Protein AF-0000000087153646 (afdb_homodimer)

InterPro domains:
  IPR024311 Lipocalin-like domain [PF13924] (37-153)

Nearest PDB structures (foldseek):
  5ixh-assembly1_A  TM=4.019E-01  e=6.200E-02  Burkholderia cenocepacia BC7
  8er1-assembly1_A  TM=6.811E-01  e=1.697E+00  Chryseobacterium oncorhynchi
  1w5r-assembly1_B  TM=3.947E-01  e=5.631E-01  Mycolicibacterium smegmatis
  3qra-assembly1_A  TM=2.476E-01  e=6.923E-02  Yersinia pestis
  3s6p-assembly1_C  TM=2.291E-01  e=7.021E-01  Helicoverpa armigera stunt virus

Organism: NCBI:txid2511166

Secondary structure (DSSP, 8-state):
-------------------------------HHHHH-EEEEEEEEEEE-TTS-EE-TT-SS-EEEEEE-TTSEEEEEEE-TTPPPPTT--TT---HHHHHHHHHHEEEEEEEEEEETTTTEEEEEEEEESSGGGTT-EEEEEEEEETTEEEEEE--TTS--EEEEEEE--/-------------------------------HHHHH-EEEEEEEEEEE-TTS-EE-TT-SS-EEEEEE-TTSEEEEEEE-TTPPPPTT--TT---HHHHHHHHHHEEEEEEEEEEETTTTEEEEEEEEESSGGGTT-EEEEEEEEETTEEEEEE--TTS--EEEEEEE--

Sequence (340 aa):
MRKHRRVLGTCMAAAFGLSLHANSAAGQEPSTKEGLVGTWIVASWEQKKNDGTTLRQFGENPAGMAIFDASGRYIITVMRPDRAKYKSNALWQGTPEENETTANGTQTYFGTYRVNEADRSIAIHVEGSSFPNWNGSDQKRFVTITRDQLTLTIRPPSGENVDVTWKRAKMRKHRRVLGTCMAAAFGLSLHANSAAGQEPSTKEGLVGTWIVASWEQKKNDGTTLRQFGENPAGMAIFDASGRYIITVMRPDRAKYKSNALWQGTPEENETTANGTQTYFGTYRVNEADRSIAIHVEGSSFPNWNGSDQKRFVTITRDQLTLTIRPPSGENVDVTWKRAK

Foldseek 3Di:
DPPPPPPPPPPPPPPPPPPPPPPPPVVPDDFLLVLQAAKWWWQFKWWQDPVGDIDGQQDRGWTWMKHAHSVFKIKIKIFNPPQDDAPVNDPPPHDPVSVVNGLSGMKMWIAGWDADRVQQKIWGATCDISPRVSHRHIAMWHWDDDPQKIWTWHQDPNRGIMIIMIGGDD/DPPPPPPPPPPPPPPPPPPPPPPPPVVPDDFLLVLQAAKWWWQFKWWQDPVGDIDGQQDRGWTWMKHAHSVFKIKIKIFNPPQDDAPVNDPPPHDPVSVVNVLSGMKMWIAGWDADRVQQKIWGATCDISPRVSHRHIAMWHWDDDPQKIWTWHQDPNRGIMIIMIGGDD

Radius of gyration: 32.57 Å; Cα contacts (8 Å, |Δi|>4): 698; chains: 2; bounding box: 102×123×84 Å

Solvent-accessible surface area (backbone atoms only — not comparable to full-atom values): 19096 Å² total; per-residue (Å²): 136,84,80,78,78,79,80,80,78,80,78,76,79,79,76,80,76,77,74,76,73,70,74,66,74,65,74,69,72,72,52,63,61,68,66,56,44,42,50,29,33,44,54,38,46,40,29,41,42,91,87,71,50,73,47,42,84,35,44,84,65,30,38,40,41,34,37,31,48,91,87,30,38,37,42,39,36,45,26,34,70,80,57,75,57,54,88,77,73,48,88,78,59,60,51,68,66,52,13,40,50,35,39,53,31,41,46,39,40,30,35,40,47,46,73,39,71,89,76,34,26,34,44,34,37,26,70,40,41,59,56,43,71,47,44,74,38,76,47,66,32,37,54,46,75,59,94,57,34,40,35,43,32,36,76,48,93,86,64,45,30,32,41,37,31,28,32,55,60,126,136,85,80,78,80,80,80,77,78,81,78,79,79,79,78,79,75,78,75,75,73,69,73,67,72,66,76,70,73,74,51,62,62,67,67,57,42,42,50,29,32,44,54,38,48,39,30,42,41,90,87,70,48,72,46,43,86,37,43,86,64,30,36,39,41,34,38,30,49,90,85,31,37,37,42,40,36,43,24,34,71,80,57,74,56,56,88,76,73,49,89,77,59,59,51,68,68,54,14,38,50,34,40,53,32,40,45,39,40,29,35,39,45,46,73,39,73,90,76,34,26,35,44,34,38,28,70,40,42,61,56,44,68,45,46,73,37,74,46,65,35,37,55,45,75,59,94,58,33,38,35,43,33,37,76,49,92,86,63,44,31,32,42,37,32,27,33,54,59,126

pLDDT: mean 88.9, std 20.37, range [30.08, 99.0]

Structure (mmCIF, N/CA/C/O backbone):
data_AF-0000000087153646-model_v1
#
loop_
_entity.id
_entity.type
_entity.pdbx_description
1 polymer 'Lipocalin-like domain-containing protein'
#
loop_
_atom_site.group_PDB
_atom_site.id
_atom_site.type_symbol
_atom_site.label_atom_id
_atom_site.label_alt_id
_atom_site.label_comp_id
_atom_site.label_asym_id
_atom_site.label_entity_id
_atom_site.label_seq_id
_atom_site.pdbx_PDB_ins_code
_atom_site.Cartn_x
_atom_site.Cartn_y
_atom_site.Cartn_z
_atom_site.occupancy
_atom_site.B_iso_or_equiv
_atom_site.auth_seq_id
_atom_site.auth_comp_id
_atom_site.auth_asym_id
_atom_site.auth_atom_id
_atom_site.pdbx_PDB_model_num
ATOM 1 N N . MET A 1 1 ? 34.062 98.438 26.875 1 32.47 1 MET A N 1
ATOM 2 C CA . MET A 1 1 ? 32.938 97.875 26.094 1 32.47 1 MET A CA 1
ATOM 3 C C . MET A 1 1 ? 33.219 96.438 25.734 1 32.47 1 MET A C 1
ATOM 5 O O . MET A 1 1 ? 34.031 96.125 24.859 1 32.47 1 MET A O 1
ATOM 9 N N . ARG A 1 2 ? 33.219 95.562 26.828 1 38.38 2 ARG A N 1
ATOM 10 C CA . ARG A 1 2 ? 33.562 94.125 26.875 1 38.38 2 ARG A CA 1
ATOM 11 C C . ARG A 1 2 ? 32.594 93.312 26.016 1 38.38 2 ARG A C 1
ATOM 13 O O . ARG A 1 2 ? 31.375 93.438 26.172 1 38.38 2 ARG A O 1
ATOM 20 N N . LYS A 1 3 ? 32.938 93.062 24.75 1 42.03 3 LYS A N 1
ATOM 21 C CA . LYS A 1 3 ? 32.312 92.25 23.703 1 42.03 3 LYS A CA 1
ATOM 22 C C . LYS A 1 3 ? 32 90.812 24.188 1 42.03 3 LYS A C 1
ATOM 24 O O . LYS A 1 3 ? 32.938 90.125 24.547 1 42.03 3 LYS A O 1
ATOM 29 N N . HIS A 1 4 ? 30.891 90.625 24.922 1 40.34 4 HIS A N 1
ATOM 30 C CA . HIS A 1 4 ? 30.344 89.375 25.375 1 40.34 4 HIS A CA 1
ATOM 31 C C . HIS A 1 4 ? 30.047 88.438 24.188 1 40.34 4 HIS A C 1
ATOM 33 O O . HIS A 1 4 ? 29.297 8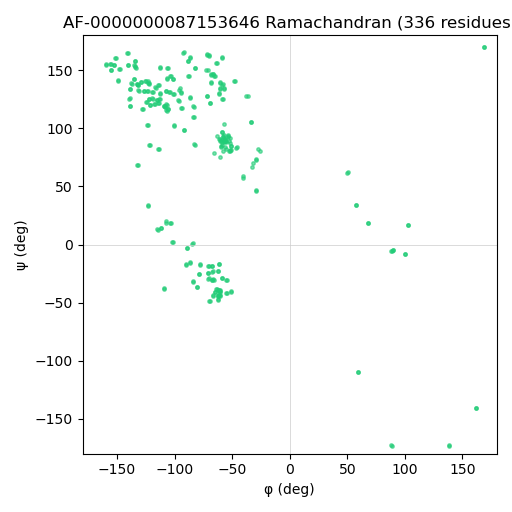8.812 23.281 1 40.34 4 HIS A O 1
ATOM 39 N N . ARG A 1 5 ? 31.047 87.75 23.656 1 40.31 5 ARG A N 1
ATOM 40 C CA . ARG A 1 5 ? 30.906 86.75 22.594 1 40.31 5 ARG A CA 1
ATOM 41 C C . ARG A 1 5 ? 29.875 85.688 22.953 1 40.31 5 ARG A C 1
ATOM 43 O O . ARG A 1 5 ? 30 85 23.984 1 40.31 5 ARG A O 1
ATOM 50 N N . ARG A 1 6 ? 28.594 85.875 22.547 1 39.75 6 ARG A N 1
ATOM 51 C CA . ARG A 1 6 ? 27.484 84.938 22.672 1 39.75 6 ARG A CA 1
ATOM 52 C C . ARG A 1 6 ? 27.812 83.562 22.031 1 39.75 6 ARG A C 1
ATOM 54 O O . ARG A 1 6 ? 28.188 83.5 20.859 1 39.75 6 ARG A O 1
ATOM 61 N N . VAL A 1 7 ? 28.406 82.562 22.75 1 40.59 7 VAL A N 1
ATOM 62 C CA . VAL A 1 7 ? 28.672 81.188 22.375 1 40.59 7 VAL A CA 1
ATOM 63 C C . VAL A 1 7 ? 27.375 80.5 21.953 1 40.59 7 VAL A C 1
ATOM 65 O O . VAL A 1 7 ? 26.438 80.438 22.75 1 40.59 7 VAL A O 1
ATOM 68 N N . LEU A 1 8 ? 26.906 80.625 20.688 1 39.47 8 LEU A N 1
ATOM 69 C CA . LEU A 1 8 ? 25.75 79.938 20.125 1 39.47 8 LEU A CA 1
ATOM 70 C C . LEU A 1 8 ? 25.922 78.438 20.25 1 39.47 8 LEU A C 1
ATOM 72 O O . LEU A 1 8 ? 26.906 77.875 19.766 1 39.47 8 LEU A O 1
ATOM 76 N N . GLY A 1 9 ? 25.516 77.812 21.344 1 37.19 9 GLY A N 1
ATOM 77 C CA . GLY A 1 9 ? 25.453 76.375 21.562 1 37.19 9 GLY A CA 1
ATO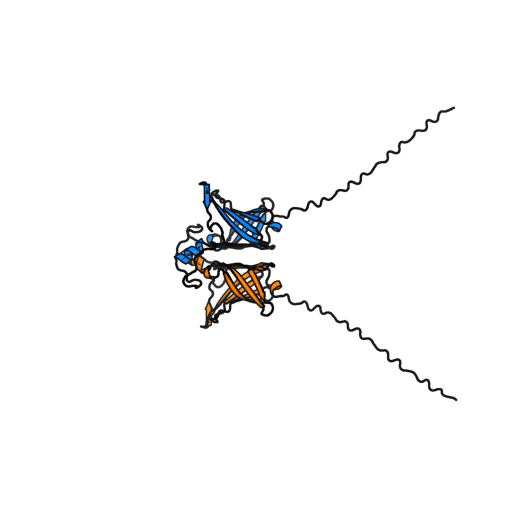M 78 C C . GLY A 1 9 ? 24.609 75.625 20.531 1 37.19 9 GLY A C 1
ATOM 79 O O . GLY A 1 9 ? 23.453 76 20.312 1 37.19 9 GLY A O 1
ATOM 80 N N . THR A 1 10 ? 25.188 75.125 19.406 1 40.53 10 THR A N 1
ATOM 81 C CA . THR A 1 10 ? 24.547 74.312 18.359 1 40.53 10 THR A CA 1
ATOM 82 C C . THR A 1 10 ? 23.891 73.062 18.953 1 40.53 10 THR A C 1
ATOM 84 O O . THR A 1 10 ? 24.562 72.25 19.625 1 40.53 10 THR A O 1
ATOM 87 N N . CYS A 1 11 ? 22.609 73.062 19.406 1 37.28 11 CYS A N 1
ATOM 88 C CA . CYS A 1 11 ? 21.812 71.938 19.844 1 37.28 11 CYS A CA 1
ATOM 89 C C . CYS A 1 11 ? 21.75 70.875 18.75 1 37.28 11 CYS A C 1
ATOM 91 O O . CYS A 1 11 ? 21.25 71.125 17.656 1 37.28 11 CYS A O 1
ATOM 93 N N . MET A 1 12 ? 22.766 70 18.625 1 36.38 12 MET A N 1
ATOM 94 C CA . MET A 1 12 ? 22.734 68.875 17.688 1 36.38 12 MET A CA 1
ATOM 95 C C . MET A 1 12 ? 21.531 67.938 17.938 1 36.38 12 MET A C 1
ATOM 97 O O . MET A 1 12 ? 21.344 67.5 19.062 1 36.38 12 MET A O 1
ATOM 101 N N . ALA A 1 13 ? 20.344 68.188 17.25 1 40.22 13 ALA A N 1
ATOM 102 C CA . ALA A 1 13 ? 19.188 67.25 17.25 1 40.22 13 ALA A CA 1
ATOM 103 C C . ALA A 1 13 ? 19.578 65.875 16.844 1 40.22 13 ALA A C 1
ATOM 105 O O . ALA A 1 13 ? 20.125 65.688 15.75 1 40.22 13 ALA A O 1
ATOM 106 N N . ALA A 1 14 ? 19.906 64.938 17.812 1 40.81 14 ALA A N 1
ATOM 107 C CA . ALA A 1 14 ? 20.094 63.531 17.531 1 40.81 14 ALA A CA 1
ATOM 108 C C . ALA A 1 14 ? 18.844 62.906 16.938 1 40.81 14 ALA A C 1
ATOM 110 O O . ALA A 1 14 ? 17.781 62.906 17.562 1 40.81 14 ALA A O 1
ATOM 111 N N . ALA A 1 15 ? 18.656 62.906 15.594 1 42.66 15 ALA A N 1
ATOM 112 C CA . ALA A 1 15 ? 17.594 62.156 14.938 1 42.66 15 ALA A CA 1
ATOM 113 C C . ALA A 1 15 ? 17.688 60.656 15.258 1 42.66 15 ALA A C 1
ATOM 115 O O . ALA A 1 15 ? 18.703 60.031 14.953 1 42.66 15 ALA A O 1
ATOM 116 N N . PHE A 1 16 ? 16.984 60.156 16.328 1 46.38 16 PHE A N 1
ATOM 117 C CA . PHE A 1 16 ? 16.812 58.719 16.547 1 46.38 16 PHE A CA 1
ATOM 118 C C . PHE A 1 16 ? 16.109 58.062 15.367 1 46.38 16 PHE A C 1
ATOM 120 O O . PHE A 1 16 ? 14.961 58.375 15.07 1 46.38 16 PHE A O 1
ATOM 127 N N . GLY A 1 17 ? 16.828 57.656 14.305 1 42.72 17 GLY A N 1
ATOM 128 C CA . GLY A 1 17 ? 16.25 56.844 13.234 1 42.72 17 GLY A CA 1
ATOM 129 C C . GLY A 1 17 ? 15.57 55.594 13.734 1 42.72 17 GLY A C 1
ATOM 130 O O . GLY A 1 17 ? 16.188 54.781 14.43 1 42.72 17 GLY A O 1
ATOM 131 N N . LEU A 1 18 ? 14.289 55.594 13.992 1 47.16 18 LEU A N 1
ATOM 132 C CA . LEU A 1 18 ? 13.516 54.375 14.188 1 47.16 18 LEU A CA 1
ATOM 133 C C . LEU A 1 18 ? 13.75 53.406 13.047 1 47.16 18 LEU A C 1
ATOM 135 O O . LEU A 1 18 ? 13.359 53.656 11.906 1 47.16 18 LEU A O 1
ATOM 139 N N . SER A 1 19 ? 14.797 52.594 13.094 1 51.53 19 SER A N 1
ATOM 140 C CA . SER A 1 19 ? 14.867 51.469 12.195 1 51.53 19 SER A CA 1
ATOM 141 C C . SER A 1 19 ? 13.641 50.562 12.344 1 51.53 19 SER A C 1
ATOM 143 O O . SER A 1 19 ? 13.438 49.969 13.406 1 51.53 19 SER A O 1
ATOM 145 N N . LEU A 1 20 ? 12.602 50.781 11.641 1 47.34 20 LEU A N 1
ATOM 146 C CA . LEU A 1 20 ? 11.617 49.719 11.438 1 47.34 20 LEU A CA 1
ATOM 147 C C . LEU A 1 20 ? 12.297 48.438 10.945 1 47.34 20 LEU A C 1
ATOM 149 O O . LEU A 1 20 ? 12.781 48.375 9.812 1 47.34 20 LEU A O 1
ATOM 153 N N . HIS A 1 21 ? 12.852 47.688 11.836 1 53.78 21 HIS A N 1
ATOM 154 C CA . HIS A 1 21 ? 13.078 46.312 11.438 1 53.78 21 HIS A CA 1
ATOM 155 C C . HIS A 1 21 ? 11.805 45.656 10.891 1 53.78 21 HIS A C 1
ATOM 157 O O . HIS A 1 21 ? 10.844 45.469 11.633 1 53.78 21 HIS A O 1
ATOM 163 N N . ALA A 1 22 ? 11.508 45.906 9.656 1 45.25 22 ALA A N 1
ATOM 164 C CA . ALA A 1 22 ? 10.594 44.938 9.039 1 45.25 22 ALA A CA 1
ATOM 165 C C . ALA A 1 22 ? 11.016 43.5 9.344 1 45.25 22 ALA A C 1
ATOM 167 O O . ALA A 1 22 ? 12.086 43.062 8.922 1 45.25 22 ALA A O 1
ATOM 168 N N . ASN A 1 23 ? 10.641 42.969 10.469 1 46.78 23 ASN A N 1
ATOM 169 C CA . ASN A 1 23 ? 10.633 41.531 10.508 1 46.78 23 ASN A CA 1
ATOM 170 C C . ASN A 1 23 ? 10.102 40.938 9.203 1 46.78 23 ASN A C 1
ATOM 172 O O . ASN A 1 23 ? 8.891 40.938 8.977 1 46.78 23 ASN A O 1
ATOM 176 N N . SER A 1 24 ? 10.703 41.25 8.102 1 46.75 24 SER A N 1
ATOM 177 C CA . SER A 1 24 ? 10.328 40.375 7.004 1 46.75 24 SER A CA 1
ATOM 178 C C . SER A 1 24 ? 10.008 38.969 7.508 1 46.75 24 SER A C 1
ATOM 180 O O . SER A 1 24 ? 10.891 38.25 8 1 46.75 24 SER A O 1
ATOM 182 N N . ALA A 1 25 ? 8.984 38.812 8.164 1 47.16 25 ALA A N 1
ATOM 183 C CA . ALA A 1 25 ? 8.539 37.438 8.195 1 47.16 25 ALA A CA 1
ATOM 184 C C . ALA A 1 25 ? 8.953 36.688 6.926 1 47.16 25 ALA A C 1
ATOM 186 O O . ALA A 1 25 ? 8.305 36.812 5.883 1 47.16 25 ALA A O 1
ATOM 187 N N . ALA A 1 26 ? 10.109 36.719 6.387 1 47.25 26 ALA A N 1
ATOM 188 C CA . ALA A 1 26 ? 10.594 35.781 5.379 1 47.25 26 ALA A CA 1
ATOM 189 C C . ALA A 1 26 ? 9.875 34.438 5.488 1 47.25 26 ALA A C 1
ATOM 191 O O . ALA A 1 26 ? 9.93 33.781 6.527 1 47.25 26 ALA A O 1
ATOM 192 N N . GLY A 1 27 ? 8.68 34.219 4.98 1 56.28 27 GLY A N 1
ATOM 193 C CA . GLY A 1 27 ? 7.875 33 4.941 1 56.28 27 GLY A CA 1
ATOM 194 C C . GLY A 1 27 ? 8.703 31.734 4.922 1 56.28 27 GLY A C 1
ATOM 195 O O . GLY A 1 27 ? 9.375 31.453 3.93 1 56.28 27 GLY A O 1
ATOM 196 N N . GLN A 1 28 ? 9.297 31.391 6.047 1 67.19 28 GLN A N 1
ATOM 197 C CA . GLN A 1 28 ? 10.164 30.219 6.168 1 67.19 28 GLN A CA 1
ATOM 198 C C . GLN A 1 28 ? 9.695 29.078 5.258 1 67.19 28 GLN A C 1
ATOM 200 O O . GLN A 1 28 ? 8.5 28.781 5.199 1 67.19 28 GLN A O 1
ATOM 205 N N . GLU A 1 29 ? 10.383 28.859 4.203 1 80.56 29 GLU A N 1
ATOM 206 C CA . GLU A 1 29 ? 10.109 27.703 3.359 1 80.56 29 GLU A CA 1
ATOM 207 C C . GLU A 1 29 ? 9.734 26.484 4.203 1 80.56 29 GLU A C 1
ATOM 209 O O . GLU A 1 29 ? 10.297 26.266 5.273 1 80.56 29 GLU A O 1
ATOM 214 N N . PRO A 1 30 ? 8.641 25.891 3.867 1 87.56 30 PRO A N 1
ATOM 215 C CA . PRO A 1 30 ? 8.258 24.703 4.637 1 87.56 30 PRO A CA 1
ATOM 216 C C . PRO A 1 30 ? 9.406 23.703 4.809 1 87.56 30 PRO A C 1
ATOM 218 O O . PRO A 1 30 ? 10.258 23.594 3.926 1 87.56 30 PRO A O 1
ATOM 221 N N . SER A 1 31 ? 9.461 23.156 5.984 1 93.56 31 SER A N 1
ATOM 222 C CA . SER A 1 31 ? 10.414 22.078 6.207 1 93.56 31 SER A CA 1
ATOM 223 C C . SER A 1 31 ? 10.172 20.906 5.254 1 93.56 31 SER A C 1
ATOM 225 O O . SER A 1 31 ? 9.117 20.828 4.621 1 93.56 31 SER A O 1
ATOM 227 N N . THR A 1 32 ? 11.188 20.062 5.082 1 96.19 32 THR A N 1
ATOM 228 C CA . THR A 1 32 ? 11.031 18.859 4.281 1 96.19 32 THR A CA 1
ATOM 229 C C . THR A 1 32 ? 9.859 18.016 4.785 1 96.19 32 THR A C 1
ATOM 231 O O . THR A 1 32 ? 9.055 17.531 3.994 1 96.19 32 THR A O 1
ATOM 234 N N . LYS A 1 33 ? 9.734 17.906 6.094 1 96.44 33 LYS A N 1
ATOM 235 C CA . LYS A 1 33 ? 8.656 17.125 6.68 1 96.44 33 LYS A CA 1
ATOM 236 C C . LYS A 1 33 ? 7.293 17.703 6.32 1 96.44 33 LYS A C 1
ATOM 238 O O . LYS A 1 33 ? 6.391 16.969 5.91 1 96.44 33 LYS A O 1
ATOM 243 N N . GLU A 1 34 ? 7.156 18.969 6.48 1 95.5 34 GLU A N 1
ATOM 244 C CA . GLU A 1 34 ? 5.891 19.625 6.184 1 95.5 34 GLU A CA 1
ATOM 245 C C . GLU A 1 34 ? 5.508 19.453 4.719 1 95.5 34 GLU A C 1
ATOM 247 O O . GLU A 1 34 ? 4.328 19.281 4.398 1 95.5 34 GLU A O 1
ATOM 252 N N . GLY A 1 35 ? 6.516 19.578 3.885 1 96.75 35 GLY A N 1
ATOM 253 C CA . GLY A 1 35 ? 6.254 19.406 2.465 1 96.75 35 GLY A CA 1
ATOM 254 C C . GLY A 1 35 ? 5.934 17.969 2.084 1 96.75 35 GLY A C 1
ATOM 255 O O . GLY A 1 35 ? 5.195 17.719 1.129 1 96.75 35 GLY A O 1
ATOM 256 N N . LEU A 1 36 ? 6.457 17 2.814 1 98.19 36 LEU A N 1
ATOM 257 C CA . LEU A 1 36 ? 6.398 15.578 2.484 1 98.19 36 LEU A CA 1
ATOM 258 C C . LEU A 1 36 ? 5.051 14.984 2.877 1 98.19 36 LEU A C 1
ATOM 260 O O . LEU A 1 36 ? 4.5 14.148 2.156 1 98.19 36 LEU A O 1
ATOM 264 N N . VAL A 1 37 ? 4.496 15.422 3.98 1 97.81 37 VAL A N 1
ATOM 265 C CA . VAL A 1 37 ? 3.277 14.852 4.535 1 97.81 37 VAL A CA 1
ATOM 266 C C . VAL A 1 37 ? 2.129 15.016 3.545 1 97.81 37 VAL A C 1
ATOM 268 O O . VAL A 1 37 ? 1.918 16.109 3.008 1 97.81 37 VAL A O 1
ATOM 271 N N . GLY A 1 38 ? 1.442 13.969 3.281 1 97.94 38 GLY A N 1
ATOM 272 C CA . GLY A 1 38 ? 0.325 13.992 2.352 1 97.94 38 GLY A CA 1
ATOM 273 C C . GLY A 1 38 ? 0.279 12.789 1.436 1 97.94 38 GLY A C 1
ATOM 274 O O . GLY A 1 38 ? 0.945 11.781 1.692 1 97.94 38 GLY A O 1
ATOM 275 N N . THR A 1 39 ? -0.603 12.828 0.506 1 98.81 39 THR A N 1
ATOM 276 C CA . THR A 1 39 ? -0.835 11.758 -0.463 1 98.81 39 THR A CA 1
ATOM 277 C C . THR A 1 39 ? -0.24 12.125 -1.82 1 98.81 39 THR A C 1
ATOM 279 O O . THR A 1 39 ? -0.412 13.25 -2.297 1 98.81 39 THR A O 1
ATOM 282 N N . TRP A 1 40 ? 0.491 11.219 -2.359 1 98.88 40 TRP A N 1
ATOM 283 C CA . TRP A 1 40 ? 1.197 11.398 -3.625 1 98.88 40 TRP A CA 1
ATOM 284 C C . TRP A 1 40 ? 0.833 10.297 -4.617 1 98.88 40 TRP A C 1
ATOM 286 O O . TRP A 1 40 ? 0.724 9.133 -4.242 1 98.88 40 TRP A O 1
ATOM 296 N N . ILE A 1 41 ? 0.677 10.664 -5.93 1 98.88 41 ILE A N 1
ATOM 297 C CA . ILE A 1 41 ? 0.41 9.727 -7.012 1 98.88 41 ILE A CA 1
ATOM 298 C C . ILE A 1 41 ? 1.654 9.57 -7.883 1 98.88 41 ILE A C 1
ATOM 300 O O . ILE A 1 41 ? 2.254 10.562 -8.297 1 98.88 41 ILE A O 1
ATOM 304 N N . VAL A 1 42 ? 1.989 8.336 -8.156 1 98.94 42 VAL A N 1
ATOM 305 C CA . VAL A 1 42 ? 3.25 8.094 -8.852 1 98.94 42 VAL A CA 1
ATOM 306 C C . VAL A 1 42 ? 3.16 8.617 -10.281 1 98.94 42 VAL A C 1
ATOM 308 O O . VAL A 1 42 ? 2.129 8.469 -10.945 1 98.94 42 VAL A O 1
ATOM 311 N N . ALA A 1 43 ? 4.254 9.234 -10.703 1 98.75 43 ALA A N 1
ATOM 312 C CA . ALA A 1 43 ? 4.363 9.688 -12.086 1 98.75 43 ALA A CA 1
ATOM 313 C C . ALA A 1 43 ? 5.359 8.836 -12.867 1 98.75 43 ALA A C 1
ATOM 315 O O . ALA A 1 43 ? 5.16 8.578 -14.055 1 98.75 43 ALA A O 1
ATOM 316 N N . SER A 1 44 ? 6.445 8.43 -12.219 1 98.81 44 SER A N 1
ATOM 317 C CA . SER A 1 44 ? 7.441 7.609 -12.898 1 98.81 44 SER A CA 1
ATOM 318 C C . SER A 1 44 ? 8.312 6.852 -11.898 1 98.81 44 SER A C 1
ATOM 320 O O . SER A 1 44 ? 8.422 7.254 -10.742 1 98.81 44 SER A O 1
ATOM 322 N N . TRP A 1 45 ? 8.828 5.793 -12.312 1 98.81 45 TRP A N 1
ATOM 323 C CA . TRP A 1 45 ? 9.867 4.984 -11.688 1 98.81 45 TRP A CA 1
ATOM 324 C C . TRP A 1 45 ? 11.008 4.723 -12.664 1 98.81 45 TRP A C 1
ATOM 326 O O . TRP A 1 45 ? 10.828 4.02 -13.664 1 98.81 45 TRP A O 1
ATOM 336 N N . GLU A 1 46 ? 12.242 5.227 -12.336 1 98.81 46 GLU A N 1
ATOM 337 C CA . GLU A 1 46 ? 13.336 5.141 -13.297 1 98.81 46 GLU A CA 1
ATOM 338 C C . GLU A 1 46 ? 14.648 4.777 -12.602 1 98.81 46 GLU A C 1
ATOM 340 O O . GLU A 1 46 ? 15.047 5.43 -11.633 1 98.81 46 GLU A O 1
ATOM 345 N N . GLN A 1 47 ? 15.258 3.756 -13.062 1 98.5 47 GLN A N 1
ATOM 346 C CA . GLN A 1 47 ? 16.609 3.416 -12.633 1 98.5 47 GLN A CA 1
ATOM 347 C C . GLN A 1 47 ? 17.625 3.723 -13.719 1 98.5 47 GLN A C 1
ATOM 349 O O . GLN A 1 47 ? 17.531 3.209 -14.836 1 98.5 47 GLN A O 1
ATOM 354 N N . LYS A 1 48 ? 18.547 4.582 -13.391 1 98.12 48 LYS A N 1
ATOM 355 C CA . LYS A 1 48 ? 19.609 4.91 -14.336 1 98.12 48 LYS A CA 1
ATOM 356 C C . LYS A 1 48 ? 20.734 3.879 -14.281 1 98.12 48 LYS A C 1
ATOM 358 O O . LYS A 1 48 ? 21.453 3.789 -13.281 1 98.12 48 LYS A O 1
ATOM 363 N N . LYS A 1 49 ? 20.938 3.238 -15.391 1 97.75 49 LYS A N 1
ATOM 364 C CA . LYS A 1 49 ? 21.953 2.191 -15.469 1 97.75 49 LYS A CA 1
ATOM 365 C C . LYS A 1 49 ? 23.328 2.771 -15.844 1 97.75 49 LYS A C 1
ATOM 367 O O . LYS A 1 49 ? 23.406 3.836 -16.453 1 97.75 49 LYS A O 1
ATOM 372 N N . ASN A 1 50 ? 24.312 1.982 -15.469 1 97.06 50 ASN A N 1
ATOM 373 C CA . ASN A 1 50 ? 25.672 2.428 -15.727 1 97.06 50 ASN A CA 1
ATOM 374 C C . ASN A 1 50 ? 25.984 2.479 -17.219 1 97.06 50 ASN A C 1
ATOM 376 O O . ASN A 1 50 ? 26.859 3.217 -17.656 1 97.06 50 ASN A O 1
ATOM 380 N N . ASP A 1 51 ? 25.281 1.749 -18 1 97.12 51 ASP A N 1
ATOM 381 C CA . ASP A 1 51 ? 25.516 1.724 -19.438 1 97.12 51 ASP A CA 1
ATOM 382 C C . ASP A 1 51 ? 24.781 2.861 -20.141 1 97.12 51 ASP A C 1
ATOM 384 O O . ASP A 1 51 ? 24.797 2.959 -21.359 1 97.12 51 ASP A O 1
ATOM 388 N N . GLY A 1 52 ? 24.109 3.648 -19.406 1 96.19 52 GLY A N 1
ATOM 389 C CA . GLY A 1 52 ? 23.453 4.828 -19.953 1 96.19 52 GLY A CA 1
ATOM 390 C C . GLY A 1 52 ? 21.984 4.625 -20.203 1 96.19 52 GLY A C 1
ATOM 391 O O . GLY A 1 52 ? 21.25 5.59 -20.453 1 96.19 52 GLY A O 1
ATOM 392 N N . THR A 1 53 ? 21.5 3.434 -20.078 1 97.75 53 THR A N 1
ATOM 393 C CA . THR A 1 53 ? 20.078 3.17 -20.312 1 97.75 53 THR A CA 1
ATOM 394 C C . THR A 1 53 ? 19.281 3.406 -19.031 1 97.75 53 THR A C 1
ATOM 396 O O . THR A 1 53 ? 19.844 3.562 -17.953 1 97.75 53 THR A O 1
ATOM 399 N N . THR A 1 54 ? 17.984 3.568 -19.281 1 98.25 54 THR A N 1
ATOM 400 C CA . THR A 1 54 ? 17.062 3.754 -18.156 1 98.25 54 THR A CA 1
ATOM 401 C C . THR A 1 54 ? 16.094 2.58 -18.047 1 98.25 54 THR A C 1
ATOM 403 O O . THR A 1 54 ? 15.414 2.242 -19.031 1 98.25 54 THR A O 1
ATOM 406 N N . LEU A 1 55 ? 16.141 1.948 -16.891 1 97.5 55 LEU A N 1
ATOM 407 C CA . LEU A 1 55 ? 15.164 0.906 -16.609 1 97.5 55 LEU A CA 1
ATOM 408 C C . LEU A 1 55 ? 13.891 1.503 -16.016 1 97.5 55 LEU A C 1
ATOM 410 O O . LEU A 1 55 ? 13.953 2.301 -15.078 1 97.5 55 LEU A O 1
ATOM 414 N N . ARG A 1 56 ? 12.758 1.177 -16.656 1 98.25 56 ARG A N 1
ATOM 415 C CA . ARG A 1 56 ? 11.438 1.513 -16.141 1 98.25 56 ARG A CA 1
ATOM 416 C C . ARG A 1 56 ? 10.664 0.255 -15.75 1 98.25 56 ARG A C 1
ATOM 418 O O . ARG A 1 56 ? 9.805 -0.204 -16.5 1 98.25 56 ARG A O 1
ATOM 425 N N . GLN A 1 57 ? 10.945 -0.207 -14.586 1 97.06 57 GLN A N 1
ATOM 426 C CA . GLN A 1 57 ? 10.461 -1.5 -14.117 1 97.06 57 GLN A CA 1
ATOM 427 C C . GLN A 1 57 ? 8.938 -1.587 -14.219 1 97.06 57 GLN A C 1
ATOM 429 O O . GLN A 1 57 ? 8.391 -2.658 -14.484 1 97.06 57 GLN A O 1
ATOM 434 N N . PHE A 1 58 ? 8.242 -0.432 -14.07 1 98.56 58 PHE A N 1
ATOM 435 C CA . PHE A 1 58 ? 6.785 -0.462 -14.016 1 98.56 58 PHE A CA 1
ATOM 436 C C . PHE A 1 58 ? 6.184 0.195 -15.25 1 98.56 58 PHE A C 1
ATOM 438 O O . PHE A 1 58 ? 5.008 0.565 -15.258 1 98.56 58 PHE A O 1
ATOM 445 N N . GLY A 1 59 ? 7.012 0.403 -16.266 1 97.94 59 GLY A N 1
ATOM 446 C CA . GLY A 1 59 ? 6.535 0.975 -17.516 1 97.94 59 GLY A CA 1
ATOM 447 C C . GLY A 1 59 ? 6.578 2.492 -17.531 1 97.94 59 GLY A C 1
ATOM 448 O O . GLY A 1 59 ? 7.043 3.115 -16.578 1 97.94 59 GLY A O 1
ATOM 449 N N . GLU A 1 60 ? 6.012 3.057 -18.609 1 97.75 60 GLU A N 1
ATOM 450 C CA . GLU A 1 60 ? 6.066 4.5 -18.844 1 97.75 60 GLU A CA 1
ATOM 451 C C . GLU A 1 60 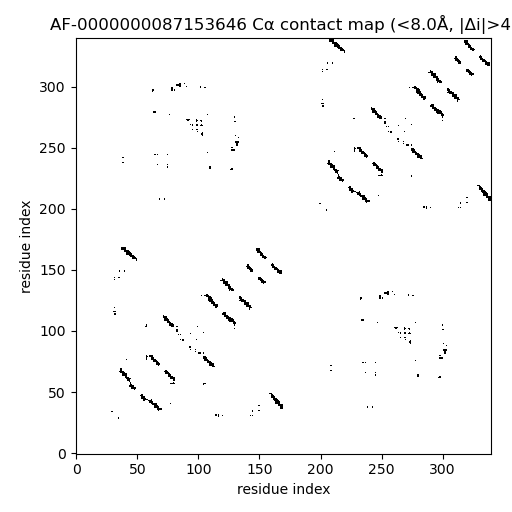? 5.031 5.23 -17.984 1 97.75 60 GLU A C 1
ATOM 453 O O . GLU A 1 60 ? 5.207 6.41 -17.672 1 97.75 60 GLU A O 1
ATOM 458 N N . ASN A 1 61 ? 4.027 4.543 -17.641 1 97.88 61 ASN A N 1
ATOM 459 C CA . ASN A 1 61 ? 2.926 5.129 -16.891 1 97.88 61 ASN A CA 1
ATOM 460 C C . ASN A 1 61 ? 2.531 4.25 -15.703 1 97.88 61 ASN A C 1
ATOM 462 O O . ASN A 1 61 ? 1.424 3.709 -15.664 1 97.88 61 ASN A O 1
ATOM 466 N N . PRO A 1 62 ? 3.408 4.164 -14.727 1 98.88 62 PRO A N 1
ATOM 467 C CA . PRO A 1 62 ? 3.074 3.311 -13.578 1 98.88 62 PRO A CA 1
ATOM 468 C C . PRO A 1 62 ? 1.855 3.811 -12.805 1 98.88 62 PRO A C 1
ATOM 470 O O . PRO A 1 62 ? 1.466 4.973 -12.945 1 98.88 62 PRO A O 1
ATOM 473 N N . ALA A 1 63 ? 1.221 2.918 -12.109 1 98.88 63 ALA A N 1
ATOM 474 C CA . ALA A 1 63 ? 0.21 3.256 -11.109 1 98.88 63 ALA A CA 1
ATOM 475 C C . ALA A 1 63 ? 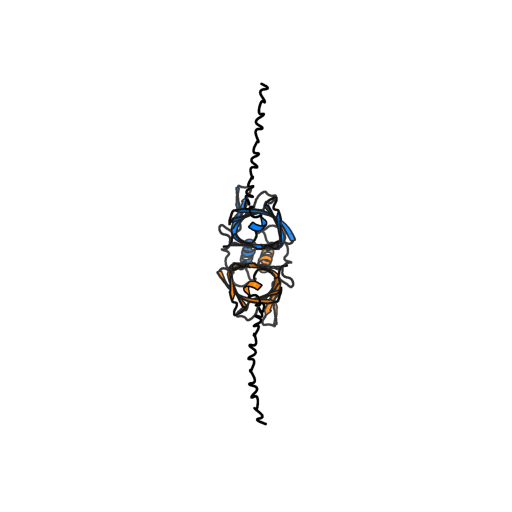0.772 3.127 -9.695 1 98.88 63 ALA A C 1
ATOM 477 O O . ALA A 1 63 ? 1.605 2.258 -9.43 1 98.88 63 ALA A O 1
ATOM 478 N N . GLY A 1 64 ? 0.316 4.004 -8.836 1 98.88 64 GLY A N 1
ATOM 479 C CA . GLY A 1 64 ? 0.789 3.9 -7.465 1 98.88 64 GLY A CA 1
ATOM 480 C C . GLY A 1 64 ? 0.423 5.102 -6.613 1 98.88 64 GLY A C 1
ATOM 481 O O . GLY A 1 64 ? -0.102 6.094 -7.125 1 98.88 64 GLY A O 1
ATOM 482 N N . MET A 1 65 ? 0.655 4.922 -5.355 1 98.94 65 MET A N 1
ATOM 483 C CA . MET A 1 65 ? 0.357 5.934 -4.344 1 98.94 65 MET A CA 1
ATOM 484 C C . MET A 1 65 ? 1.332 5.84 -3.176 1 98.94 65 MET A C 1
ATOM 486 O O . MET A 1 65 ? 1.745 4.742 -2.795 1 98.94 65 MET A O 1
ATOM 490 N N . ALA A 1 66 ? 1.722 6.938 -2.676 1 98.94 66 ALA A N 1
ATOM 491 C CA . ALA A 1 66 ? 2.457 7.062 -1.42 1 98.94 66 ALA A CA 1
ATOM 492 C C . ALA A 1 66 ? 1.731 7.984 -0.448 1 98.94 66 ALA A C 1
ATOM 494 O O . ALA A 1 66 ? 1.253 9.055 -0.837 1 98.94 66 ALA A O 1
ATOM 495 N N . ILE A 1 67 ? 1.594 7.551 0.73 1 98.94 67 ILE A N 1
ATOM 496 C CA . ILE A 1 67 ? 1.101 8.445 1.772 1 98.94 67 ILE A CA 1
ATOM 497 C C . ILE A 1 67 ? 2.117 8.523 2.91 1 98.94 67 ILE A C 1
ATOM 499 O O . ILE A 1 67 ? 2.607 7.496 3.383 1 98.94 67 ILE A O 1
ATOM 503 N N . PHE A 1 68 ? 2.523 9.695 3.254 1 98.81 68 PHE A N 1
ATOM 504 C CA . PHE A 1 68 ? 3.262 10.016 4.469 1 98.81 68 PHE A CA 1
ATOM 505 C C . PHE A 1 68 ? 2.371 10.758 5.465 1 98.81 68 PH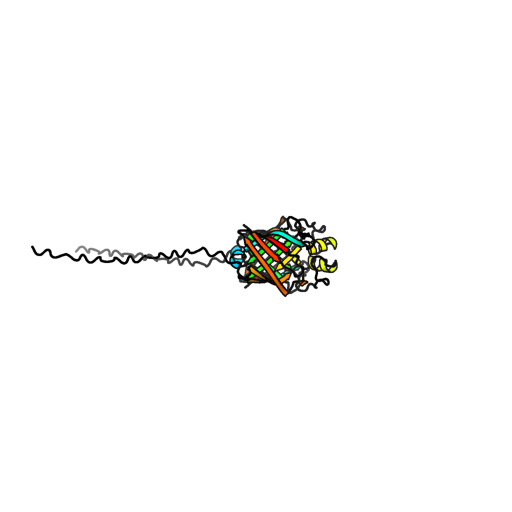E A C 1
ATOM 507 O O . PHE A 1 68 ? 1.878 11.844 5.172 1 98.81 68 PHE A O 1
ATOM 514 N N . ASP A 1 69 ? 2.145 10.102 6.582 1 97.88 69 ASP A N 1
ATOM 515 C CA . ASP A 1 69 ? 1.298 10.805 7.539 1 97.88 69 ASP A CA 1
ATOM 516 C C . ASP A 1 69 ? 2.137 11.633 8.508 1 97.88 69 ASP A C 1
ATOM 518 O O . ASP A 1 69 ? 3.365 11.531 8.523 1 97.88 69 ASP A O 1
ATOM 522 N N . ALA A 1 70 ? 1.53 12.523 9.227 1 96.38 70 ALA A N 1
ATOM 523 C CA . ALA A 1 70 ? 2.221 13.5 10.062 1 96.38 70 ALA A CA 1
ATOM 524 C C . ALA A 1 70 ? 2.861 12.836 11.273 1 96.38 70 ALA A C 1
ATOM 526 O O . ALA A 1 70 ? 3.754 13.406 11.906 1 96.38 70 ALA A O 1
ATOM 527 N N . SER A 1 71 ? 2.422 11.641 11.602 1 97 71 SER A N 1
ATOM 528 C CA . SER A 1 71 ? 2.914 10.961 12.797 1 97 71 SER A CA 1
ATOM 529 C C . SER A 1 71 ? 4.145 10.117 12.484 1 97 71 SER A C 1
ATOM 531 O O . SER A 1 71 ? 4.715 9.492 13.383 1 97 71 SER A O 1
ATOM 533 N N . GLY A 1 72 ? 4.562 10.039 11.289 1 98.19 72 GLY A N 1
ATOM 534 C CA . GLY A 1 72 ? 5.809 9.359 10.961 1 98.19 72 GLY A CA 1
ATOM 535 C C . GLY A 1 72 ? 5.594 7.977 10.367 1 98.19 72 GLY A C 1
ATOM 536 O O . GLY A 1 72 ? 6.492 7.133 10.414 1 98.19 72 GLY A O 1
ATOM 537 N N . ARG A 1 73 ? 4.426 7.707 9.914 1 98.81 73 ARG A N 1
ATOM 538 C CA . ARG A 1 73 ? 4.188 6.449 9.211 1 98.81 73 ARG A CA 1
ATOM 539 C C . ARG A 1 73 ? 4.031 6.68 7.711 1 98.81 73 ARG A C 1
ATOM 541 O O . ARG A 1 73 ? 3.648 7.77 7.281 1 98.81 73 ARG A O 1
ATOM 548 N N . TYR A 1 74 ? 4.371 5.688 6.949 1 98.88 74 TYR A N 1
ATOM 549 C CA . TYR A 1 74 ? 4.242 5.762 5.5 1 98.88 74 TYR A CA 1
ATOM 550 C C . TYR A 1 74 ? 3.758 4.434 4.926 1 98.88 74 TYR A C 1
ATOM 552 O O . TYR A 1 74 ? 3.959 3.379 5.535 1 98.88 74 TYR A O 1
ATOM 560 N N . ILE A 1 75 ? 3.145 4.492 3.822 1 99 75 ILE A N 1
ATOM 561 C CA . ILE A 1 75 ? 2.875 3.363 2.939 1 99 75 ILE A CA 1
ATOM 562 C C . ILE A 1 75 ? 3.107 3.775 1.488 1 99 75 ILE A C 1
ATOM 564 O O . ILE A 1 75 ? 2.715 4.867 1.075 1 99 75 ILE A O 1
ATOM 568 N N . ILE A 1 76 ? 3.799 2.994 0.678 1 99 76 ILE A N 1
ATOM 569 C CA . ILE A 1 76 ? 4.133 3.24 -0.721 1 99 76 ILE A CA 1
ATOM 570 C C . ILE A 1 76 ? 3.795 2.008 -1.557 1 99 76 ILE A C 1
ATOM 572 O O . ILE A 1 76 ? 4.082 0.879 -1.152 1 99 76 ILE A O 1
ATOM 576 N N . THR A 1 77 ? 3.127 2.199 -2.656 1 98.94 77 THR A N 1
ATOM 577 C CA . THR A 1 77 ? 2.938 1.134 -3.635 1 98.94 77 THR A CA 1
ATOM 578 C C . THR A 1 77 ? 3.129 1.662 -5.055 1 98.94 77 THR A C 1
ATOM 580 O O . THR A 1 77 ? 2.742 2.793 -5.359 1 98.94 77 THR A O 1
ATOM 583 N N . VAL A 1 78 ? 3.801 0.889 -5.883 1 98.94 78 VAL A N 1
ATOM 584 C CA . VAL A 1 78 ? 3.949 1.116 -7.316 1 98.94 78 VAL A CA 1
ATOM 585 C C . VAL A 1 78 ? 3.66 -0.175 -8.078 1 98.94 78 VAL A C 1
ATOM 587 O O . VAL A 1 78 ? 4.074 -1.258 -7.656 1 98.94 78 VAL A O 1
ATOM 590 N N . MET A 1 79 ? 2.934 -0.054 -9.195 1 98.81 79 MET A N 1
ATOM 591 C CA . MET A 1 79 ? 2.533 -1.244 -9.938 1 98.81 79 MET A CA 1
ATOM 592 C C . MET A 1 79 ? 2.459 -0.952 -11.43 1 98.81 79 MET A C 1
ATOM 594 O O . MET A 1 79 ? 2.27 0.197 -11.836 1 98.81 79 MET A O 1
ATOM 598 N N . ARG A 1 80 ? 2.707 -2 -12.188 1 98.56 80 ARG A N 1
ATOM 599 C CA . ARG A 1 80 ? 2.355 -1.951 -13.602 1 98.56 80 ARG A CA 1
ATOM 600 C C . ARG A 1 80 ? 0.842 -1.954 -13.789 1 98.56 80 ARG A C 1
ATOM 602 O O . ARG A 1 80 ? 0.159 -2.885 -13.359 1 98.56 80 ARG A O 1
ATOM 609 N N . PRO A 1 81 ? 0.331 -0.938 -14.438 1 96.69 81 PRO A N 1
ATOM 610 C CA . PRO A 1 81 ? -1.129 -0.837 -14.508 1 96.69 81 PRO A CA 1
ATOM 611 C C . PRO A 1 81 ? -1.738 -1.788 -15.531 1 96.69 81 PRO A C 1
ATOM 613 O O . PRO A 1 81 ? -2.945 -2.041 -15.508 1 96.69 81 PRO A O 1
ATOM 616 N N . ASP A 1 82 ? -0.975 -2.328 -16.469 1 96.5 82 ASP A N 1
ATOM 617 C CA . ASP A 1 82 ? -1.49 -3.09 -17.594 1 96.5 82 ASP A CA 1
ATOM 618 C C . ASP A 1 82 ? -1.29 -4.59 -17.391 1 96.5 82 ASP A C 1
ATOM 620 O O . ASP A 1 82 ? -1.255 -5.355 -18.344 1 96.5 82 ASP A O 1
ATOM 624 N N . ARG A 1 83 ? -1.062 -4.984 -16.141 1 98.38 83 ARG A N 1
ATOM 625 C CA . ARG A 1 83 ? -0.988 -6.418 -15.875 1 98.38 83 ARG A CA 1
ATOM 626 C C . ARG A 1 83 ? -2.281 -7.117 -16.281 1 98.38 83 ARG A C 1
ATOM 628 O O . ARG A 1 83 ? -3.375 -6.621 -16 1 98.38 83 ARG A O 1
ATOM 635 N N . ALA A 1 84 ? -2.107 -8.266 -16.906 1 98.25 84 ALA A N 1
ATOM 636 C CA . ALA A 1 84 ? -3.271 -9.039 -17.344 1 98.25 84 ALA A CA 1
ATOM 637 C C . ALA A 1 84 ? -4.07 -9.539 -16.141 1 98.25 84 ALA A C 1
ATOM 639 O O . ALA A 1 84 ? -3.496 -9.922 -15.117 1 98.25 84 ALA A O 1
ATOM 640 N N . LYS A 1 85 ? -5.359 -9.57 -16.344 1 98.56 85 LYS A N 1
ATOM 641 C CA . LYS A 1 85 ? -6.234 -10.133 -15.32 1 98.56 85 LYS A CA 1
ATOM 642 C C . LYS A 1 85 ? -6.027 -11.641 -15.195 1 98.56 85 LYS A C 1
ATOM 644 O O . LYS A 1 85 ? -5.699 -12.312 -16.172 1 98.56 85 LYS A O 1
ATOM 649 N N . TYR A 1 86 ? -6.199 -12.055 -13.961 1 98.62 86 TYR A N 1
ATOM 650 C CA . TYR A 1 86 ? -6.242 -13.5 -13.789 1 98.62 86 TYR A CA 1
ATOM 651 C C . TYR A 1 86 ? -7.402 -14.117 -14.57 1 98.62 86 TYR A C 1
ATOM 653 O O . TYR A 1 86 ? -8.531 -13.617 -14.5 1 98.62 86 TYR A O 1
ATOM 661 N N . LYS A 1 87 ? -7.117 -15.156 -15.242 1 98.5 87 LYS A N 1
ATOM 662 C CA . LYS A 1 87 ? -8.164 -15.828 -16.016 1 98.5 87 LYS A CA 1
ATOM 663 C C . LYS A 1 87 ? -9.258 -16.375 -15.102 1 98.5 87 LYS A C 1
ATOM 665 O O . LYS A 1 87 ? -10.438 -16.312 -15.438 1 98.5 87 LYS A O 1
ATOM 670 N N . SER A 1 88 ? -8.914 -16.875 -13.992 1 97.94 88 SER A N 1
ATOM 671 C CA . SER A 1 88 ? -9.852 -17.5 -13.07 1 97.94 88 SER A CA 1
ATOM 672 C C . SER A 1 88 ? -10.758 -16.469 -12.414 1 97.94 88 SER A C 1
ATOM 674 O O . SER A 1 88 ? -11.797 -16.812 -11.852 1 97.94 88 SER A O 1
ATOM 676 N N . ASN A 1 89 ? -10.281 -15.203 -12.344 1 97.94 89 ASN A N 1
ATOM 677 C CA . ASN A 1 89 ? -10.922 -14.133 -11.586 1 97.94 89 ASN A CA 1
ATOM 678 C C . ASN A 1 89 ? -11.07 -14.5 -10.109 1 97.94 89 ASN A C 1
ATOM 680 O O . ASN A 1 89 ? -12.086 -14.203 -9.492 1 97.94 89 ASN A O 1
ATOM 684 N N . ALA A 1 90 ? -10.109 -15.242 -9.609 1 96.38 90 ALA A N 1
ATOM 685 C CA . ALA A 1 90 ? -10.125 -15.672 -8.219 1 96.38 90 ALA A CA 1
ATOM 686 C C . ALA A 1 90 ? -8.82 -15.297 -7.512 1 96.38 90 ALA A C 1
ATOM 688 O O . ALA A 1 90 ? -7.73 -15.555 -8.031 1 96.38 90 ALA A O 1
ATOM 689 N N . LEU A 1 91 ? -8.992 -14.711 -6.328 1 95.88 91 LEU A N 1
ATOM 690 C CA . LEU A 1 91 ? -7.836 -14.406 -5.492 1 95.88 91 LEU A CA 1
ATOM 691 C C . LEU A 1 91 ? -7.078 -15.68 -5.125 1 95.88 91 LEU A C 1
ATOM 693 O O . LEU A 1 91 ? -7.691 -16.719 -4.867 1 95.88 91 LEU A O 1
ATOM 697 N N . TRP A 1 92 ? -5.789 -15.633 -5.141 1 96.69 92 TRP A N 1
ATOM 698 C CA . TRP A 1 92 ? -4.855 -16.641 -4.637 1 96.69 92 TRP A CA 1
ATOM 699 C C . TRP A 1 92 ? -4.902 -17.906 -5.484 1 96.69 92 TRP A C 1
ATOM 701 O O . TRP A 1 92 ? -4.586 -19 -5 1 96.69 92 TRP A O 1
ATOM 711 N N . GLN A 1 93 ? -5.43 -17.812 -6.68 1 97.31 93 GLN A N 1
ATOM 712 C CA . GLN A 1 93 ? -5.512 -18.922 -7.609 1 97.31 93 GLN A CA 1
ATOM 713 C C . GLN A 1 93 ? -4.832 -18.594 -8.938 1 97.31 93 GLN A C 1
ATOM 715 O O . GLN A 1 93 ? -5.32 -18.969 -10 1 97.31 93 GLN A O 1
ATOM 720 N N . GLY A 1 94 ? -3.797 -17.812 -8.859 1 98.19 94 GLY A N 1
ATOM 721 C CA . GLY A 1 94 ? -3.057 -17.469 -10.062 1 98.19 94 GLY A CA 1
ATOM 722 C C . GLY A 1 94 ? -2.252 -18.625 -10.625 1 98.19 94 GLY A C 1
ATOM 723 O O . GLY A 1 94 ? -1.761 -19.469 -9.867 1 98.19 94 GLY A O 1
ATOM 724 N N . THR A 1 95 ? -2.074 -18.625 -11.961 1 98.44 95 THR A N 1
ATOM 725 C CA . THR A 1 95 ? -1.083 -19.516 -12.578 1 98.44 95 THR A CA 1
ATOM 726 C C . THR A 1 95 ? 0.331 -19.047 -12.242 1 98.44 95 THR A C 1
ATOM 728 O O . THR A 1 95 ? 0.523 -17.922 -11.758 1 98.44 95 THR A O 1
ATOM 731 N N . PRO A 1 96 ? 1.312 -19.969 -12.438 1 98.19 96 PRO A N 1
ATOM 732 C CA . PRO A 1 96 ? 2.689 -19.516 -12.203 1 98.19 96 PRO A CA 1
ATOM 733 C C . PRO A 1 96 ? 3.027 -18.234 -12.938 1 98.19 96 PRO A C 1
ATOM 735 O O . PRO A 1 96 ? 3.668 -17.344 -12.375 1 98.19 96 PRO A O 1
ATOM 738 N N . GLU A 1 97 ? 2.57 -18.125 -14.141 1 98.31 97 GLU A N 1
ATOM 739 C CA . GLU A 1 97 ? 2.836 -16.922 -14.922 1 98.31 97 GLU A CA 1
ATOM 740 C C . GLU A 1 97 ? 2.131 -15.711 -14.328 1 98.31 97 GLU A C 1
ATOM 742 O O . GLU A 1 97 ? 2.711 -14.625 -14.242 1 98.31 97 GLU A O 1
ATOM 747 N N . GLU A 1 98 ? 0.9 -15.828 -13.945 1 98.69 98 GLU A N 1
ATOM 748 C CA . GLU A 1 98 ? 0.14 -14.758 -13.32 1 98.69 98 GLU A CA 1
ATOM 749 C C . GLU A 1 98 ? 0.787 -14.312 -12.008 1 98.69 98 GLU A C 1
ATOM 751 O O . GLU A 1 98 ? 0.887 -13.117 -11.734 1 98.69 98 GLU A O 1
ATOM 756 N N . ASN A 1 99 ? 1.208 -15.289 -11.234 1 98.69 99 ASN A N 1
ATOM 757 C CA . ASN A 1 99 ? 1.879 -15 -9.969 1 98.69 99 ASN A CA 1
ATOM 758 C C . ASN A 1 99 ? 3.184 -14.234 -10.195 1 98.69 99 ASN A C 1
ATOM 760 O O . ASN A 1 99 ? 3.494 -13.297 -9.461 1 98.69 99 ASN A O 1
ATOM 764 N N . GLU A 1 100 ? 3.9 -14.688 -11.156 1 98.62 100 GLU A N 1
ATOM 765 C CA . GLU A 1 100 ? 5.145 -14 -11.477 1 98.62 100 GLU A CA 1
ATOM 766 C C . GLU A 1 100 ? 4.883 -12.555 -11.906 1 98.62 100 GLU A C 1
ATOM 768 O O . GLU A 1 100 ? 5.578 -11.641 -11.469 1 98.62 100 GLU A O 1
ATOM 773 N N . THR A 1 101 ? 3.883 -12.359 -12.719 1 98.62 101 THR A N 1
ATOM 774 C CA . THR A 1 101 ? 3.514 -11.031 -13.172 1 98.62 101 THR A CA 1
ATOM 775 C C . THR A 1 101 ? 3.119 -10.141 -11.992 1 98.62 101 THR A C 1
ATOM 777 O O . THR A 1 101 ? 3.48 -8.969 -11.945 1 98.62 101 THR A O 1
ATOM 780 N N . THR A 1 102 ? 2.447 -10.719 -11.109 1 98.69 102 THR A N 1
ATOM 781 C CA . THR A 1 102 ? 2.037 -9.969 -9.922 1 98.69 102 THR A CA 1
ATOM 782 C C . THR A 1 102 ? 3.24 -9.648 -9.039 1 98.69 102 THR A C 1
ATOM 784 O O . THR A 1 102 ? 3.438 -8.492 -8.648 1 98.69 102 THR A O 1
ATOM 787 N N . ALA A 1 103 ? 4.051 -10.625 -8.766 1 98.69 103 ALA A N 1
ATOM 788 C CA . ALA A 1 103 ? 5.199 -10.445 -7.879 1 98.69 103 ALA A CA 1
ATOM 789 C C . ALA A 1 103 ? 6.176 -9.422 -8.445 1 98.69 103 ALA A C 1
ATOM 791 O O . ALA A 1 103 ? 6.699 -8.578 -7.711 1 98.69 103 ALA A O 1
ATOM 792 N N . ASN A 1 104 ? 6.348 -9.477 -9.758 1 98.31 104 ASN A N 1
ATOM 793 C CA . ASN A 1 104 ? 7.336 -8.617 -10.398 1 98.31 104 ASN A CA 1
ATOM 794 C C . ASN A 1 104 ? 6.727 -7.273 -10.812 1 98.31 104 ASN A C 1
ATOM 796 O O . ASN A 1 104 ? 7.453 -6.32 -11.086 1 98.31 104 ASN A O 1
ATOM 800 N N . GLY A 1 105 ? 5.383 -7.23 -10.867 1 98.56 105 GLY A N 1
ATOM 801 C CA . GLY A 1 105 ? 4.703 -6.055 -11.383 1 98.56 105 GLY A CA 1
ATOM 802 C C . GLY A 1 105 ? 4.137 -5.164 -10.297 1 98.56 105 GLY A C 1
ATOM 803 O O . GLY A 1 105 ? 3.459 -4.176 -10.586 1 98.56 105 GLY A O 1
ATOM 804 N N . THR A 1 106 ? 4.363 -5.535 -9.047 1 98.75 106 THR A N 1
ATOM 805 C CA . THR A 1 106 ? 3.895 -4.746 -7.91 1 98.75 106 THR A CA 1
ATOM 806 C C . THR A 1 106 ? 4.988 -4.613 -6.855 1 98.75 106 THR A C 1
ATOM 808 O O . THR A 1 106 ? 5.754 -5.551 -6.629 1 98.75 106 THR A O 1
ATOM 811 N N . GLN A 1 107 ? 5.105 -3.479 -6.215 1 98.81 107 GLN A N 1
ATOM 812 C CA . GLN A 1 107 ? 5.977 -3.219 -5.074 1 98.81 107 GLN A CA 1
ATOM 813 C C . GLN A 1 107 ? 5.27 -2.373 -4.023 1 98.81 107 GLN A C 1
ATOM 815 O O . GLN A 1 107 ? 4.77 -1.285 -4.324 1 98.81 107 GLN A O 1
ATOM 820 N N . THR A 1 108 ? 5.145 -2.928 -2.861 1 98.94 108 THR A N 1
ATOM 821 C CA . THR A 1 108 ? 4.531 -2.242 -1.729 1 98.94 108 THR A CA 1
ATOM 822 C C . THR A 1 108 ? 5.398 -2.381 -0.48 1 98.94 108 THR A C 1
ATOM 824 O O . THR A 1 108 ? 5.926 -3.457 -0.202 1 98.94 108 THR A O 1
ATOM 827 N N . TYR A 1 109 ? 5.551 -1.316 0.263 1 98.94 109 TYR A N 1
ATOM 828 C CA . TYR A 1 109 ? 6.188 -1.369 1.574 1 98.94 109 TYR A CA 1
ATOM 829 C C . TYR A 1 109 ? 5.676 -0.252 2.475 1 98.94 109 TYR A C 1
ATOM 831 O O . TYR A 1 109 ? 5.176 0.765 1.988 1 98.94 109 TYR A O 1
ATOM 839 N N . PHE A 1 110 ? 5.762 -0.515 3.744 1 98.94 110 PHE A N 1
ATOM 840 C CA . PHE A 1 110 ? 5.211 0.407 4.73 1 98.94 110 PHE A CA 1
ATOM 841 C C . PHE A 1 110 ? 5.977 0.323 6.043 1 98.94 110 PHE A C 1
ATOM 843 O O . PHE A 1 110 ? 6.734 -0.625 6.266 1 98.94 110 PHE A O 1
ATOM 850 N N . GLY A 1 111 ? 5.832 1.36 6.852 1 98.88 111 GLY A N 1
ATOM 851 C CA . GLY A 1 111 ? 6.477 1.403 8.156 1 98.88 111 GLY A CA 1
ATOM 852 C C . GLY A 1 111 ? 6.562 2.803 8.734 1 98.88 111 GLY A C 1
ATOM 853 O O . GLY A 1 111 ? 5.582 3.551 8.711 1 98.88 111 GLY A O 1
ATOM 854 N N . THR A 1 112 ? 7.664 3.08 9.344 1 98.88 112 THR A N 1
ATOM 855 C CA . THR A 1 112 ? 7.883 4.398 9.93 1 98.88 112 THR A CA 1
ATOM 856 C C . THR A 1 112 ? 8.992 5.141 9.188 1 98.88 112 THR A C 1
ATOM 858 O O . THR A 1 112 ? 9.812 4.52 8.5 1 98.88 112 THR A O 1
ATOM 861 N N . TYR A 1 113 ? 8.906 6.438 9.219 1 98.88 113 TYR A N 1
ATOM 862 C CA . TYR A 1 113 ? 9.961 7.25 8.617 1 98.88 113 TYR A CA 1
ATOM 863 C C . TYR A 1 113 ? 10.352 8.398 9.539 1 98.88 113 TYR A C 1
ATOM 865 O O . TYR A 1 113 ? 9.562 8.82 10.383 1 98.88 113 TYR A O 1
ATOM 873 N N . ARG A 1 114 ? 11.57 8.844 9.383 1 98.75 114 ARG A N 1
ATOM 874 C CA . ARG A 1 114 ? 12.102 10.055 10 1 98.75 114 ARG A CA 1
ATOM 875 C C . ARG A 1 114 ? 12.773 10.945 8.969 1 98.75 114 ARG A C 1
ATOM 877 O O . ARG A 1 114 ? 13.461 10.461 8.07 1 98.75 114 ARG A O 1
ATOM 884 N N . VAL A 1 115 ? 12.523 12.25 9.148 1 98.69 115 VAL A N 1
ATOM 885 C CA . VAL A 1 115 ? 13.078 13.211 8.195 1 98.69 115 VAL A CA 1
ATOM 886 C C . VAL A 1 115 ? 14.414 13.742 8.727 1 98.69 115 VAL A C 1
ATOM 888 O O . VAL A 1 115 ? 14.539 14.039 9.914 1 98.69 115 VAL A O 1
ATOM 891 N N . ASN A 1 116 ? 15.414 13.727 7.883 1 98.62 116 ASN A N 1
ATOM 892 C CA . ASN A 1 116 ? 16.656 14.469 8.109 1 98.62 116 ASN A CA 1
ATOM 893 C C . ASN A 1 116 ? 16.672 15.766 7.305 1 98.62 116 ASN A C 1
ATOM 895 O O . ASN A 1 116 ? 16.906 15.75 6.098 1 98.62 116 ASN A O 1
ATOM 899 N N . GLU A 1 117 ? 16.422 16.859 7.996 1 97.81 117 GLU A N 1
ATOM 900 C CA . GLU A 1 117 ? 16.312 18.156 7.324 1 97.81 117 GLU A CA 1
ATOM 901 C C . GLU A 1 117 ? 17.656 18.609 6.758 1 97.81 117 GLU A C 1
ATOM 903 O O . GLU A 1 117 ? 17.703 19.266 5.723 1 97.81 117 GLU A O 1
ATOM 908 N N . ALA A 1 118 ? 18.688 18.234 7.387 1 97.38 118 ALA A N 1
ATOM 909 C CA . ALA A 1 118 ? 20.016 18.703 7.016 1 97.38 118 ALA A CA 1
ATOM 910 C C . ALA A 1 118 ? 20.406 18.219 5.621 1 97.38 118 ALA A C 1
ATOM 912 O O . ALA A 1 118 ? 20.969 18.969 4.828 1 97.38 118 ALA A O 1
ATOM 913 N N . ASP A 1 119 ? 20.078 17 5.332 1 97.5 119 ASP A N 1
ATOM 914 C CA . ASP A 1 119 ? 20.469 16.5 4.02 1 97.5 119 ASP A CA 1
ATOM 915 C C . ASP A 1 119 ? 19.25 16.203 3.158 1 97.5 119 ASP A C 1
ATOM 917 O O . ASP A 1 119 ? 19.359 15.523 2.129 1 97.5 119 ASP A O 1
ATOM 921 N N . ARG A 1 120 ? 18.062 16.656 3.586 1 97.81 120 ARG A N 1
ATOM 922 C CA . ARG A 1 120 ? 16.812 16.484 2.854 1 97.81 120 ARG A CA 1
ATOM 923 C C . ARG A 1 120 ? 16.609 15.023 2.455 1 97.81 120 ARG A C 1
ATOM 925 O O . ARG A 1 120 ? 16.516 14.711 1.268 1 97.81 120 ARG A O 1
ATOM 932 N N . SER A 1 121 ? 16.516 14.203 3.473 1 98.88 121 SER A N 1
ATOM 933 C CA . SER A 1 121 ? 16.312 12.773 3.27 1 98.88 121 SER A CA 1
ATOM 934 C C . SER A 1 121 ? 15.352 12.203 4.309 1 98.88 121 SER A C 1
ATOM 936 O O . SER A 1 121 ? 15.008 12.883 5.277 1 98.88 121 SER A O 1
ATOM 938 N N . ILE A 1 122 ? 14.906 11.023 3.979 1 98.94 122 ILE A N 1
ATOM 939 C CA . ILE A 1 122 ? 14.164 10.258 4.98 1 98.94 122 ILE A CA 1
ATOM 940 C C . ILE A 1 122 ? 14.852 8.914 5.219 1 98.94 122 ILE A C 1
ATOM 942 O O . ILE A 1 122 ? 15.391 8.312 4.285 1 98.94 122 ILE A O 1
ATOM 946 N N . ALA A 1 123 ? 14.914 8.547 6.473 1 98.88 123 ALA A N 1
ATOM 947 C CA . ALA A 1 123 ? 15.172 7.164 6.867 1 98.88 123 ALA A CA 1
ATOM 948 C C . ALA A 1 123 ? 13.875 6.402 7.102 1 98.88 123 ALA A C 1
ATOM 950 O O . ALA A 1 123 ? 13.086 6.762 7.977 1 98.88 123 ALA A O 1
ATOM 951 N N . ILE A 1 124 ? 13.688 5.371 6.277 1 98.94 124 ILE A N 1
ATOM 952 C CA . ILE A 1 124 ? 12.5 4.543 6.488 1 98.94 124 ILE A CA 1
ATOM 953 C C . ILE A 1 124 ? 12.898 3.26 7.223 1 98.94 124 ILE A C 1
ATOM 955 O O . ILE A 1 124 ? 13.992 2.73 7.016 1 98.94 124 ILE A O 1
ATOM 959 N N . HIS A 1 125 ? 12.039 2.828 8.109 1 98.94 125 HIS A N 1
ATOM 960 C CA . HIS A 1 125 ? 12.055 1.479 8.664 1 98.94 125 HIS A CA 1
ATOM 961 C C . HIS A 1 125 ? 10.93 0.633 8.078 1 98.94 125 HIS A C 1
ATOM 963 O O . HIS A 1 125 ? 9.75 0.955 8.25 1 98.94 125 HIS A O 1
ATOM 969 N N . VAL A 1 126 ? 11.336 -0.426 7.371 1 98.88 126 VAL A N 1
ATOM 970 C CA . VAL A 1 126 ? 10.352 -1.248 6.676 1 98.88 126 VAL A CA 1
ATOM 971 C C . VAL A 1 126 ? 9.758 -2.273 7.641 1 98.88 126 VAL A C 1
ATOM 973 O O . VAL A 1 126 ? 10.438 -3.225 8.039 1 98.88 126 VAL A O 1
ATOM 976 N N . GLU A 1 127 ? 8.492 -2.068 7.977 1 98.81 127 GLU A N 1
ATOM 977 C CA . GLU A 1 127 ? 7.781 -3.018 8.828 1 98.81 127 GLU A CA 1
ATOM 978 C C . GLU A 1 127 ? 7.211 -4.176 8.016 1 98.81 127 GLU A C 1
ATOM 980 O O . GLU A 1 127 ? 7.109 -5.297 8.508 1 98.81 127 GLU A O 1
ATOM 985 N N . GLY A 1 128 ? 6.84 -3.957 6.84 1 98.88 128 GLY A N 1
ATOM 986 C CA . GLY A 1 128 ? 6.375 -4.945 5.879 1 98.88 128 GLY A CA 1
ATOM 987 C C . GLY A 1 128 ? 6.574 -4.516 4.438 1 98.88 128 GLY A C 1
ATOM 988 O O . GLY A 1 128 ? 6.559 -3.32 4.133 1 98.88 128 GLY A O 1
ATOM 989 N N . SER A 1 129 ? 6.762 -5.52 3.564 1 98.88 129 SER A N 1
ATOM 990 C CA . SER A 1 129 ? 6.984 -5.273 2.145 1 98.88 129 SER A CA 1
ATOM 991 C C . SER A 1 129 ? 6.586 -6.48 1.304 1 98.88 129 SER A C 1
ATOM 993 O O . SER A 1 129 ? 6.598 -7.613 1.79 1 98.88 129 SER A O 1
ATOM 995 N N . SER A 1 130 ? 6.258 -6.215 0.034 1 98.75 130 SER A N 1
ATOM 996 C CA . SER A 1 130 ? 6.035 -7.301 -0.916 1 98.75 130 SER A CA 1
ATOM 997 C C . SER A 1 130 ? 7.316 -8.078 -1.185 1 98.75 130 SER A C 1
ATOM 999 O O . SER A 1 130 ? 7.273 -9.25 -1.553 1 98.75 130 SER A O 1
ATOM 1001 N N . PHE A 1 131 ? 8.484 -7.434 -1.105 1 98.81 131 PHE A N 1
ATOM 1002 C CA . PHE A 1 131 ? 9.781 -8.086 -1.11 1 98.81 131 PHE A CA 1
ATOM 1003 C C . PHE A 1 131 ? 10.242 -8.391 0.311 1 98.81 131 PHE A C 1
ATOM 1005 O O . PHE A 1 131 ? 10.805 -7.527 0.986 1 98.81 131 PHE A O 1
ATOM 1012 N N . PRO A 1 132 ? 10.031 -9.656 0.742 1 98.75 132 PRO A N 1
ATOM 1013 C CA . PRO A 1 132 ? 10.219 -9.953 2.164 1 98.75 132 PRO A CA 1
ATOM 1014 C C . PRO A 1 132 ? 11.648 -9.695 2.637 1 98.75 132 PRO A C 1
ATOM 1016 O O . PRO A 1 132 ? 11.891 -9.523 3.834 1 98.75 132 PRO A O 1
ATOM 1019 N N . ASN A 1 133 ? 12.594 -9.586 1.771 1 98.81 133 ASN A N 1
ATOM 1020 C CA . ASN A 1 133 ? 13.992 -9.344 2.139 1 98.81 133 ASN A CA 1
ATOM 1021 C C . ASN A 1 133 ? 14.18 -7.957 2.74 1 98.81 133 ASN A C 1
ATOM 1023 O O . ASN A 1 133 ? 15.195 -7.688 3.387 1 98.81 133 ASN A O 1
ATOM 1027 N N . TRP A 1 134 ? 13.219 -7.039 2.516 1 98.81 134 TRP A N 1
ATOM 1028 C CA . TRP A 1 134 ? 13.328 -5.68 3.029 1 98.81 134 TRP A CA 1
ATOM 1029 C C . TRP A 1 134 ? 12.773 -5.586 4.449 1 98.81 134 TRP A C 1
ATOM 1031 O O . TRP A 1 134 ? 12.984 -4.586 5.137 1 98.81 134 TRP A O 1
ATOM 1041 N N . ASN A 1 135 ? 12 -6.625 4.914 1 98.81 135 ASN A N 1
ATOM 1042 C CA . ASN A 1 135 ? 11.375 -6.535 6.23 1 98.81 135 ASN A CA 1
ATOM 1043 C C . ASN A 1 135 ? 12.414 -6.332 7.328 1 98.81 135 ASN A C 1
ATOM 1045 O O . ASN A 1 135 ? 13.383 -7.082 7.414 1 98.81 135 ASN A O 1
ATOM 1049 N N . GLY A 1 136 ? 12.227 -5.285 8.109 1 98.62 136 GLY A N 1
ATOM 1050 C CA . GLY A 1 136 ? 13.102 -4.988 9.234 1 98.62 136 GLY A CA 1
ATOM 1051 C C . GLY A 1 136 ? 14.273 -4.102 8.852 1 98.62 136 GLY A C 1
ATOM 1052 O O . GLY A 1 136 ? 15.039 -3.674 9.719 1 98.62 136 GLY A O 1
ATOM 1053 N N . SER A 1 137 ? 14.445 -3.779 7.598 1 98.62 137 SER A N 1
ATOM 1054 C CA . SER A 1 137 ? 15.586 -2.996 7.145 1 98.62 137 SER A CA 1
ATOM 1055 C C . SER A 1 137 ? 15.352 -1.505 7.355 1 98.62 137 SER A C 1
ATOM 1057 O O . SER A 1 137 ? 14.211 -1.06 7.465 1 98.62 137 SER A O 1
ATOM 1059 N N . ASP A 1 138 ? 16.391 -0.822 7.535 1 98.75 138 ASP A N 1
ATOM 1060 C CA . ASP A 1 138 ? 16.438 0.635 7.445 1 98.75 138 ASP A CA 1
ATOM 1061 C C . ASP A 1 138 ? 17 1.087 6.102 1 98.75 138 ASP A C 1
ATOM 1063 O O . ASP A 1 138 ? 18.031 0.582 5.66 1 98.75 138 ASP A O 1
ATOM 1067 N N . GLN A 1 139 ? 16.297 1.962 5.465 1 98.75 139 GLN A N 1
ATOM 1068 C CA . GLN A 1 139 ? 16.672 2.436 4.137 1 98.75 139 GLN A CA 1
ATOM 1069 C C . GLN A 1 139 ? 16.578 3.955 4.047 1 98.75 139 GLN A C 1
ATOM 1071 O O . GLN A 1 139 ? 15.82 4.578 4.789 1 98.75 139 GLN A O 1
ATOM 1076 N N . LYS A 1 140 ? 17.406 4.477 3.172 1 98.81 140 LYS A N 1
ATOM 1077 C CA . LYS A 1 140 ? 17.438 5.93 3.01 1 98.81 140 LYS A CA 1
ATOM 1078 C C . LYS A 1 140 ? 16.938 6.336 1.63 1 98.81 140 LYS A C 1
ATOM 1080 O O . LYS A 1 140 ? 17.266 5.699 0.627 1 98.81 140 LYS A O 1
ATOM 1085 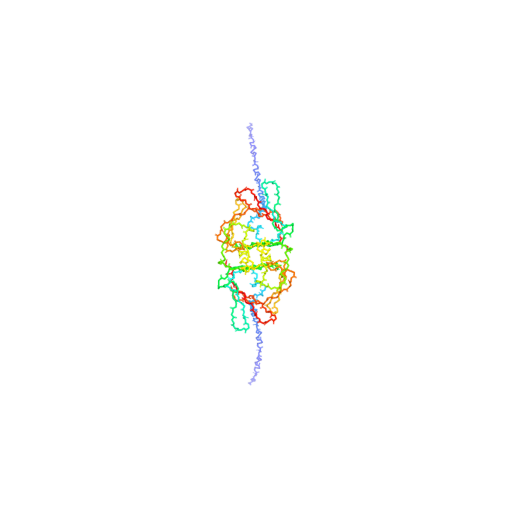N N . ARG A 1 141 ? 16.141 7.355 1.54 1 98.88 141 ARG A N 1
ATOM 1086 C CA . ARG A 1 141 ? 15.773 8.07 0.317 1 98.88 141 ARG A CA 1
ATOM 1087 C C . ARG A 1 141 ? 16.109 9.555 0.426 1 98.88 141 ARG A C 1
ATOM 1089 O O . ARG A 1 141 ? 15.914 10.164 1.479 1 98.88 141 ARG A O 1
ATOM 1096 N N . PHE A 1 142 ? 16.609 10.078 -0.638 1 98.88 142 PHE A N 1
ATOM 1097 C CA . PHE A 1 142 ? 16.734 11.523 -0.728 1 98.88 142 PHE A CA 1
ATOM 1098 C C . PHE A 1 142 ? 15.453 12.148 -1.276 1 98.88 142 PHE A C 1
ATOM 1100 O O . PHE A 1 142 ? 14.781 11.547 -2.119 1 98.88 142 PHE A O 1
ATOM 1107 N N . VAL A 1 143 ? 15.156 13.367 -0.743 1 98.88 143 VAL A N 1
ATOM 1108 C CA . VAL A 1 143 ? 13.852 13.961 -0.998 1 98.88 143 VAL A CA 1
ATOM 1109 C C . VAL A 1 143 ? 14.031 15.297 -1.723 1 98.88 143 VAL A C 1
ATOM 1111 O O . VAL A 1 143 ? 14.781 16.156 -1.271 1 98.88 143 VAL A O 1
ATOM 1114 N N . THR A 1 144 ? 13.375 15.43 -2.83 1 98.56 144 THR A N 1
ATOM 1115 C CA . THR A 1 144 ? 13.219 16.719 -3.498 1 98.56 144 THR A CA 1
ATOM 1116 C C . THR A 1 144 ? 11.742 17.031 -3.717 1 98.56 144 THR A C 1
ATOM 1118 O O . THR A 1 144 ? 11.008 16.234 -4.285 1 98.56 144 THR A O 1
ATOM 1121 N N . ILE A 1 145 ? 11.344 18.188 -3.168 1 97.94 145 ILE A N 1
ATOM 1122 C CA . ILE A 1 145 ? 9.977 18.641 -3.371 1 97.94 145 ILE A CA 1
ATOM 1123 C C . ILE A 1 145 ? 9.984 20 -4.047 1 97.94 145 ILE A C 1
ATOM 1125 O O . ILE A 1 145 ? 10.578 20.953 -3.529 1 97.94 145 ILE A O 1
ATOM 1129 N N . THR A 1 146 ? 9.43 20.078 -5.133 1 94.81 146 THR A N 1
ATOM 1130 C CA . THR A 1 146 ? 9.211 21.328 -5.852 1 94.81 146 THR A CA 1
ATOM 1131 C C . THR A 1 146 ? 7.73 21.531 -6.16 1 94.81 146 THR A C 1
ATOM 1133 O O . THR A 1 146 ? 7.184 20.859 -7.043 1 94.81 146 THR A O 1
ATOM 1136 N N . ARG A 1 147 ? 7.098 22.406 -5.367 1 90.38 147 ARG A N 1
ATOM 1137 C CA . ARG A 1 147 ? 5.66 22.625 -5.516 1 90.38 147 ARG A CA 1
ATOM 1138 C C . ARG A 1 147 ? 4.883 21.328 -5.301 1 90.38 147 ARG A C 1
ATOM 1140 O O . ARG A 1 147 ? 4.809 20.828 -4.18 1 90.38 147 ARG A O 1
ATOM 1147 N N . ASP A 1 148 ? 4.312 20.781 -6.414 1 95.94 148 ASP A N 1
ATOM 1148 C CA . ASP A 1 148 ? 3.436 19.625 -6.27 1 95.94 148 ASP A CA 1
ATOM 1149 C C . ASP A 1 148 ? 4.113 18.359 -6.781 1 95.94 148 ASP A C 1
ATOM 1151 O O . ASP A 1 148 ? 3.441 17.359 -7.059 1 95.94 148 ASP A O 1
ATOM 1155 N N . GLN A 1 149 ? 5.426 18.438 -6.879 1 98.44 149 GLN A N 1
ATOM 1156 C CA . GLN A 1 149 ? 6.156 17.25 -7.332 1 98.44 149 GLN A CA 1
ATOM 1157 C C . GLN A 1 149 ? 7.133 16.766 -6.266 1 98.44 149 GLN A C 1
ATOM 1159 O O . GLN A 1 149 ? 7.891 17.562 -5.703 1 98.44 149 GLN A O 1
ATOM 1164 N N . LEU A 1 150 ? 7.113 15.539 -5.973 1 98.81 150 LEU A N 1
ATOM 1165 C CA . LEU A 1 150 ? 8.023 14.844 -5.07 1 98.81 150 LEU A CA 1
ATOM 1166 C C . LEU A 1 150 ? 8.906 13.867 -5.84 1 98.81 150 LEU A C 1
ATOM 1168 O O . LEU A 1 150 ? 8.406 13.102 -6.672 1 98.81 150 LEU A O 1
ATOM 1172 N N . THR A 1 151 ? 10.188 13.898 -5.648 1 98.94 151 THR A N 1
ATOM 1173 C CA . THR A 1 151 ? 11.086 12.844 -6.105 1 98.94 151 THR A CA 1
ATOM 1174 C C . THR A 1 151 ? 11.789 12.18 -4.926 1 98.94 151 THR A C 1
ATOM 1176 O O . THR A 1 151 ? 12.414 12.859 -4.105 1 98.94 151 THR A O 1
ATOM 1179 N N . LEU A 1 152 ? 11.625 10.922 -4.754 1 98.94 152 LEU A N 1
ATOM 1180 C CA . LEU A 1 152 ? 12.414 10.094 -3.855 1 98.94 152 LEU A CA 1
ATOM 1181 C C . LEU A 1 152 ? 13.539 9.391 -4.609 1 98.94 152 LEU A C 1
ATOM 1183 O O . LEU A 1 152 ? 13.289 8.672 -5.582 1 98.94 152 LEU A O 1
ATOM 1187 N N . THR A 1 153 ? 14.734 9.594 -4.168 1 98.94 153 THR A N 1
ATOM 1188 C CA . THR A 1 153 ? 15.891 9.039 -4.855 1 98.94 153 THR A CA 1
ATOM 1189 C C . THR A 1 153 ? 16.609 8.016 -3.98 1 98.94 153 THR A C 1
ATOM 1191 O O . THR A 1 153 ? 16.906 8.281 -2.816 1 98.94 153 THR A O 1
ATOM 1194 N N . ILE A 1 154 ? 16.781 6.836 -4.484 1 98.75 154 ILE A N 1
ATOM 1195 C CA . ILE A 1 154 ? 17.609 5.805 -3.891 1 98.75 154 ILE A CA 1
ATOM 1196 C C . ILE A 1 154 ? 19 5.824 -4.539 1 98.75 154 ILE A C 1
ATOM 1198 O O . ILE A 1 154 ? 19.109 5.891 -5.766 1 98.75 154 ILE A O 1
ATOM 1202 N N . ARG A 1 155 ? 20.031 5.777 -3.709 1 98.12 155 ARG A N 1
ATOM 1203 C CA . ARG A 1 155 ? 21.406 5.773 -4.188 1 98.12 155 ARG A CA 1
ATOM 1204 C C . ARG A 1 155 ? 22.141 4.527 -3.719 1 98.12 155 ARG A C 1
ATOM 1206 O O . ARG A 1 155 ? 22.844 4.555 -2.699 1 98.12 155 ARG A O 1
ATOM 1213 N N . PRO A 1 156 ? 22 3.459 -4.488 1 96.44 156 PRO A N 1
ATOM 1214 C CA . PRO A 1 156 ? 22.719 2.242 -4.113 1 96.44 156 PRO A CA 1
ATOM 1215 C C . PRO A 1 156 ? 24.219 2.355 -4.348 1 96.44 156 PRO A C 1
ATOM 1217 O O . PRO A 1 156 ? 24.672 3.232 -5.09 1 96.44 156 PRO A O 1
ATOM 1220 N N . PRO A 1 157 ? 24.938 1.402 -3.686 1 95 157 PRO A N 1
ATOM 1221 C CA . PRO A 1 157 ? 26.391 1.403 -3.871 1 95 157 PRO A CA 1
ATOM 1222 C C . PRO A 1 157 ? 26.797 1.241 -5.336 1 95 157 PRO A C 1
ATOM 1224 O O . PRO A 1 157 ? 27.859 1.719 -5.738 1 95 157 PRO A O 1
ATOM 1227 N N . SER A 1 158 ? 26.047 0.599 -6.145 1 94.12 158 SER A N 1
ATOM 1228 C CA . SER A 1 158 ? 26.328 0.371 -7.559 1 94.12 158 SER A CA 1
ATOM 1229 C C . SER A 1 158 ? 26.406 1.687 -8.328 1 94.12 158 SER A C 1
ATOM 1231 O O . SER A 1 158 ? 26.938 1.734 -9.438 1 94.12 158 SER A O 1
ATOM 1233 N N . GLY A 1 159 ? 25.797 2.689 -7.801 1 96.38 159 GLY A N 1
ATOM 1234 C CA . GLY A 1 159 ? 25.719 3.969 -8.484 1 96.38 159 GLY A CA 1
ATOM 1235 C C . GLY A 1 159 ? 24.516 4.078 -9.406 1 96.38 159 GLY A C 1
ATOM 1236 O O . GLY A 1 159 ? 24.281 5.129 -10.008 1 96.38 159 GLY A O 1
ATOM 1237 N N . GLU A 1 160 ? 23.797 3.02 -9.562 1 97.88 160 GLU A N 1
ATOM 1238 C CA . GLU A 1 160 ? 22.594 3.037 -10.391 1 97.88 160 GLU A CA 1
ATOM 1239 C C . GLU A 1 160 ? 21.391 3.572 -9.617 1 97.88 160 GLU A C 1
ATOM 1241 O O . GLU A 1 160 ? 20.578 2.797 -9.133 1 97.88 160 GLU A O 1
ATOM 1246 N N . ASN A 1 161 ? 21.281 4.855 -9.641 1 98.31 161 ASN A N 1
ATOM 1247 C CA . ASN A 1 161 ? 20.266 5.535 -8.852 1 98.31 161 ASN A CA 1
ATOM 1248 C C . ASN A 1 161 ? 18.859 5.215 -9.359 1 98.31 161 ASN A C 1
ATOM 1250 O O . ASN A 1 161 ? 18.656 5.023 -10.555 1 98.31 161 ASN A O 1
ATOM 1254 N N . VAL A 1 162 ? 17.969 5.168 -8.438 1 98.75 162 VAL A N 1
ATOM 1255 C CA . VAL A 1 162 ? 16.547 5.035 -8.75 1 98.75 162 VAL A CA 1
ATOM 1256 C C . VAL A 1 162 ? 15.812 6.316 -8.367 1 98.75 162 VAL A C 1
ATOM 1258 O O . VAL A 1 162 ? 15.922 6.777 -7.227 1 98.75 162 VAL A O 1
ATOM 1261 N N . ASP A 1 163 ? 15.117 6.898 -9.297 1 98.88 163 ASP A N 1
ATOM 1262 C CA . ASP A 1 163 ? 14.242 8.039 -9.047 1 98.88 163 ASP A CA 1
ATOM 1263 C C . ASP A 1 163 ? 12.773 7.641 -9.172 1 98.88 163 ASP A C 1
ATOM 1265 O O . ASP A 1 163 ? 12.336 7.184 -10.234 1 98.88 163 ASP A O 1
ATOM 1269 N N . VAL A 1 164 ? 12.086 7.812 -8.086 1 98.94 164 VAL A N 1
ATOM 1270 C CA . VAL A 1 164 ? 10.633 7.688 -8.133 1 98.94 164 VAL A CA 1
ATOM 1271 C C . VAL A 1 164 ? 9.984 9.062 -7.973 1 98.94 164 VAL A C 1
ATOM 1273 O O . VAL A 1 164 ? 10.18 9.734 -6.957 1 98.94 164 VAL A O 1
ATOM 1276 N N . THR A 1 165 ? 9.258 9.461 -8.992 1 98.88 165 THR A N 1
ATOM 1277 C CA . THR A 1 165 ? 8.641 10.781 -9 1 98.88 165 THR A CA 1
ATOM 1278 C C . THR A 1 165 ? 7.133 10.672 -8.781 1 98.88 165 THR A C 1
ATOM 1280 O O . THR A 1 165 ? 6.492 9.758 -9.289 1 98.88 165 THR A O 1
ATOM 1283 N N . TRP A 1 166 ? 6.633 11.648 -8.047 1 98.88 166 TRP A N 1
ATOM 1284 C CA . TRP A 1 166 ? 5.23 11.672 -7.656 1 98.88 166 TRP A CA 1
ATOM 1285 C C . TRP A 1 166 ? 4.629 13.055 -7.863 1 98.88 166 TRP A C 1
ATOM 1287 O O . TRP A 1 166 ? 5.352 14.055 -7.867 1 98.88 166 TRP A O 1
ATOM 1297 N N . LYS A 1 167 ? 3.338 13.062 -7.977 1 98.75 167 LYS A N 1
ATOM 1298 C CA . LYS A 1 167 ? 2.557 14.297 -7.965 1 98.75 167 LYS A CA 1
ATOM 1299 C C . LYS A 1 167 ? 1.617 14.336 -6.766 1 98.75 167 LYS A C 1
ATOM 1301 O O . LYS A 1 167 ? 0.988 13.336 -6.426 1 98.75 167 LYS A O 1
ATOM 1306 N N . ARG A 1 168 ? 1.581 15.477 -6.117 1 98.31 168 ARG A N 1
ATOM 1307 C CA . ARG A 1 168 ? 0.673 15.633 -4.984 1 98.31 168 ARG A CA 1
ATOM 1308 C C . ARG A 1 168 ? -0.77 15.367 -5.398 1 98.31 168 ARG A C 1
ATOM 1310 O O . ARG A 1 168 ? -1.222 15.852 -6.441 1 98.31 168 ARG A O 1
ATOM 1317 N N . ALA A 1 169 ? -1.436 14.578 -4.535 1 96.75 169 ALA A N 1
ATOM 1318 C CA . ALA A 1 169 ? -2.836 14.297 -4.84 1 96.75 169 ALA A CA 1
ATOM 1319 C C . ALA A 1 169 ? -3.703 15.531 -4.605 1 96.75 169 ALA A C 1
ATOM 1321 O O . ALA A 1 169 ? -3.484 16.281 -3.646 1 96.75 169 ALA A O 1
ATOM 1322 N N . LYS A 1 170 ? -4.473 16 -5.434 1 79.94 170 LYS A N 1
ATOM 1323 C CA . LYS A 1 170 ? -5.367 17.141 -5.316 1 79.94 170 LYS A CA 1
ATOM 1324 C C . LYS A 1 170 ? -6.551 16.828 -4.406 1 79.94 170 LYS A C 1
ATOM 1326 O O . LYS A 1 170 ? -6.969 15.68 -4.305 1 79.94 170 LYS A O 1
ATOM 1331 N N . MET B 1 1 ? -69.375 52.344 63.562 1 30.08 1 MET B N 1
ATOM 1332 C CA . MET B 1 1 ? -68.25 51.406 63.594 1 30.08 1 MET B CA 1
ATOM 1333 C C . MET B 1 1 ? -68.125 50.688 62.281 1 30.08 1 MET B C 1
ATOM 1335 O O . MET B 1 1 ? -68.875 49.719 62 1 30.08 1 MET B O 1
ATOM 1339 N N . ARG B 1 2 ? -68.062 51.469 61.094 1 33.72 2 ARG B N 1
ATOM 1340 C CA . ARG B 1 2 ? -68.062 51.094 59.688 1 33.72 2 ARG B CA 1
ATOM 1341 C C . ARG B 1 2 ? -66.812 50.312 59.281 1 33.72 2 ARG B C 1
ATOM 1343 O O . ARG B 1 2 ? -65.688 50.781 59.375 1 33.72 2 ARG B O 1
ATOM 1350 N N . LYS B 1 3 ? -66.812 49 59.625 1 41.41 3 LYS B N 1
ATOM 1351 C CA . LYS B 1 3 ? -65.75 48.031 59.344 1 41.41 3 LYS B CA 1
ATOM 1352 C C . LYS B 1 3 ? -65.5 47.875 57.844 1 41.41 3 LYS B C 1
ATOM 1354 O O . LYS B 1 3 ? -66.438 47.438 57.125 1 41.41 3 LYS B O 1
ATOM 1359 N N . HIS B 1 4 ? -64.812 48.875 57.188 1 37.75 4 HIS B N 1
ATOM 1360 C CA . HIS B 1 4 ? -64.438 48.812 55.781 1 37.75 4 HIS B CA 1
ATOM 1361 C C . HIS B 1 4 ? -63.562 47.594 55.5 1 37.75 4 HIS B C 1
ATOM 1363 O O . HIS B 1 4 ? -62.594 47.344 56.219 1 37.75 4 HIS B O 1
ATOM 1369 N N . ARG B 1 5 ? -64.125 46.438 55 1 38.66 5 ARG B N 1
ATOM 1370 C CA . ARG B 1 5 ? -63.5 45.188 54.594 1 38.66 5 ARG B CA 1
ATOM 1371 C C . ARG B 1 5 ? -62.469 45.438 53.469 1 38.66 5 ARG B C 1
ATOM 1373 O O . ARG B 1 5 ? -62.812 46 52.438 1 38.66 5 ARG B O 1
ATOM 1380 N N . ARG B 1 6 ? -61.156 45.562 53.812 1 38.22 6 ARG B N 1
ATOM 1381 C CA . ARG B 1 6 ? -59.969 45.719 52.938 1 38.22 6 ARG B CA 1
ATOM 1382 C C . ARG B 1 6 ? -59.844 44.5 52 1 38.22 6 ARG B C 1
ATOM 1384 O O . ARG B 1 6 ? -59.812 43.344 52.469 1 38.22 6 ARG B O 1
ATOM 1391 N N . VAL B 1 7 ? -60.469 44.5 50.781 1 39.5 7 VAL B N 1
ATOM 1392 C CA . VAL B 1 7 ? -60.344 43.469 49.75 1 39.5 7 VAL B CA 1
ATOM 1393 C C . VAL B 1 7 ? -58.875 43.344 49.312 1 39.5 7 VAL B C 1
ATOM 1395 O O . VAL B 1 7 ? -58.281 44.344 48.875 1 39.5 7 VAL B O 1
ATOM 1398 N N . LEU B 1 8 ? -58 42.562 50 1 38.72 8 LEU B N 1
ATOM 1399 C CA . LEU B 1 8 ? -56.625 42.312 49.656 1 38.72 8 LEU B CA 1
ATOM 1400 C C . LEU B 1 8 ? -56.531 41.625 48.312 1 38.72 8 LEU B C 1
ATOM 1402 O O . LEU B 1 8 ? -57.156 40.562 48.094 1 38.72 8 LEU B O 1
ATOM 1406 N N . GLY B 1 9 ? -56.406 42.312 47.156 1 35.94 9 GLY B N 1
ATOM 1407 C CA . GLY B 1 9 ? -56.156 41.812 45.812 1 35.94 9 GLY B CA 1
ATOM 1408 C C . GLY B 1 9 ? -54.875 41 45.75 1 35.94 9 GLY B C 1
ATOM 1409 O O . GLY B 1 9 ? -53.812 41.438 46.219 1 35.94 9 GLY B O 1
ATOM 1410 N N . THR B 1 10 ? -54.906 39.625 45.688 1 40.41 10 THR B N 1
ATOM 1411 C CA . THR B 1 10 ? -53.844 38.656 45.531 1 40.41 10 THR B CA 1
ATOM 1412 C C . THR B 1 10 ? -53.094 38.875 44.219 1 40.41 10 THR B C 1
ATOM 1414 O O . THR B 1 10 ? -53.688 38.844 43.125 1 40.41 10 THR B O 1
ATOM 1417 N N . CYS B 1 11 ? -52.094 39.75 44.062 1 35.94 11 CYS B N 1
ATOM 1418 C CA . CYS B 1 11 ? -51.188 39.906 42.906 1 35.94 11 CYS B CA 1
ATOM 1419 C C . CYS B 1 11 ? -50.531 38.562 42.531 1 35.94 11 CYS B C 1
ATOM 1421 O O . CYS B 1 11 ? -49.844 37.969 43.375 1 35.94 11 CYS B O 1
ATOM 1423 N N . MET B 1 12 ? -51.156 37.75 41.656 1 36.53 12 MET B N 1
ATOM 1424 C CA . MET B 1 12 ? -50.562 36.531 41.125 1 36.53 12 MET B CA 1
ATOM 1425 C C . MET B 1 12 ? -49.219 36.812 40.438 1 36.53 12 MET B C 1
ATOM 1427 O O . MET B 1 12 ? -49.188 37.625 39.5 1 36.53 12 MET B O 1
ATOM 1431 N N . ALA B 1 13 ? -48.094 36.75 41.125 1 40.12 13 ALA B N 1
ATOM 1432 C CA . ALA B 1 13 ? -46.75 36.812 40.562 1 40.12 13 ALA B CA 1
ATOM 1433 C C . ALA B 1 13 ? -46.531 35.719 39.531 1 40.12 13 ALA B C 1
ATOM 1435 O O . ALA B 1 13 ? -46.688 34.531 39.812 1 40.12 13 ALA B O 1
ATOM 1436 N N . ALA B 1 14 ? -46.75 36 38.188 1 40.88 14 ALA B N 1
ATOM 1437 C CA . ALA B 1 14 ? -46.375 35.094 37.125 1 40.88 14 ALA B CA 1
ATOM 1438 C C . ALA B 1 14 ? -44.875 34.844 37.125 1 40.88 14 ALA B C 1
ATOM 1440 O O . ALA B 1 14 ? -44.062 35.75 37 1 40.88 14 ALA B O 1
ATOM 1441 N N . ALA B 1 15 ? -44.375 33.812 37.844 1 41.84 15 ALA B N 1
ATOM 1442 C CA . ALA B 1 15 ? -43 33.344 37.75 1 41.84 15 ALA B CA 1
ATOM 1443 C C . ALA B 1 15 ? -42.656 32.938 36.312 1 41.84 15 ALA B C 1
ATOM 1445 O O . ALA B 1 15 ? -43.281 32.031 35.75 1 41.84 15 ALA B O 1
ATOM 1446 N N . PHE B 1 16 ? -42.094 33.812 35.469 1 46.44 16 PHE B N 1
ATOM 1447 C CA . PHE B 1 16 ? -41.469 33.438 34.188 1 46.44 16 PHE B CA 1
ATOM 1448 C C . PHE B 1 16 ? -40.344 32.469 34.406 1 46.44 16 PHE B C 1
ATOM 1450 O O . PHE B 1 16 ? -39.344 32.781 35.062 1 46.44 16 PHE B O 1
ATOM 1457 N N . GLY B 1 17 ? -40.594 31.141 34.438 1 43.03 17 GLY B N 1
ATOM 1458 C CA . GLY B 1 17 ? -39.562 30.094 34.438 1 43.03 17 GLY B CA 1
ATOM 1459 C C . GLY B 1 17 ? -38.562 30.25 33.312 1 43.03 17 GLY B C 1
ATOM 1460 O O . GLY B 1 17 ? -38.969 30.281 32.156 1 43.03 17 GLY B O 1
ATOM 1461 N N . LEU B 1 18 ? -37.469 30.922 33.5 1 47.59 18 LEU B N 1
ATOM 1462 C CA . LEU B 1 18 ? -36.344 30.844 32.562 1 47.59 18 LEU B CA 1
ATOM 1463 C C . LEU B 1 18 ? -35.969 29.406 32.312 1 47.59 18 LEU B C 1
ATOM 1465 O O . LEU B 1 18 ? -35.469 28.703 33.219 1 47.59 18 LEU B O 1
ATOM 1469 N N . SER B 1 19 ? -36.594 28.719 31.344 1 52.62 19 SER B N 1
ATOM 1470 C CA . SER B 1 19 ? -36.031 27.469 30.859 1 52.62 19 SER B CA 1
ATOM 1471 C C . SER B 1 19 ? -34.594 27.656 30.359 1 52.62 19 SER B C 1
ATOM 1473 O O . SER B 1 19 ? -34.375 28.359 29.375 1 52.62 19 SER B O 1
ATOM 1475 N N . LEU B 1 20 ? -33.656 27.531 31.156 1 46.25 20 LEU B N 1
ATOM 1476 C CA . LEU B 1 20 ? -32.312 27.25 30.656 1 46.25 20 LEU B CA 1
ATOM 1477 C C . LEU B 1 20 ? -32.312 26.031 29.734 1 46.25 20 LEU B C 1
ATOM 1479 O O . LEU B 1 20 ? -32.531 24.906 30.172 1 46.25 20 LEU B O 1
ATOM 1483 N N . HIS B 1 21 ? -32.688 26.219 28.516 1 54.66 21 HIS B N 1
ATOM 1484 C CA . HIS B 1 21 ? -32.25 25.203 27.578 1 54.66 21 HIS B CA 1
ATOM 1485 C C . HIS B 1 21 ? -30.75 24.953 27.672 1 54.66 21 HIS B C 1
ATOM 1487 O O . HIS B 1 21 ? -29.953 25.828 27.344 1 54.66 21 HIS B O 1
ATOM 1493 N N . ALA B 1 22 ? -30.359 24.125 28.578 1 45.97 22 ALA B N 1
ATOM 1494 C CA . ALA B 1 22 ? -29.047 23.516 28.391 1 45.97 22 ALA B CA 1
ATOM 1495 C C . ALA B 1 22 ? -28.891 23 26.969 1 45.97 22 ALA B C 1
ATOM 1497 O O . ALA B 1 22 ? -29.609 22.078 26.547 1 45.97 22 ALA B O 1
ATOM 1498 N N . ASN B 1 23 ? -28.531 23.797 26.016 1 46.81 23 ASN B N 1
ATOM 1499 C CA . ASN B 1 23 ? -27.953 23.172 24.844 1 46.81 23 ASN B CA 1
ATOM 1500 C C . ASN B 1 23 ? -27 22.031 25.219 1 46.81 23 ASN B C 1
ATOM 1502 O O . ASN B 1 23 ? -25.875 22.281 25.656 1 46.81 23 ASN B O 1
ATOM 1506 N N . SER B 1 24 ? -27.531 21.062 25.922 1 48.66 24 SER B N 1
ATOM 1507 C CA . SER B 1 24 ? -26.625 19.922 25.922 1 48.66 24 SER B CA 1
ATOM 1508 C C . SER B 1 24 ? -25.859 19.828 24.609 1 48.66 24 SER B C 1
ATOM 1510 O O . SER B 1 24 ? -26.438 19.547 23.562 1 48.66 24 SER B O 1
ATOM 1512 N N . ALA B 1 25 ? -25.047 20.75 24.375 1 48.19 25 ALA B N 1
ATOM 1513 C CA . ALA B 1 25 ? -24.078 20.328 23.375 1 48.19 25 ALA B CA 1
ATOM 1514 C C . ALA B 1 25 ? -23.844 18.812 23.438 1 48.19 25 ALA B C 1
ATOM 1516 O O . ALA B 1 25 ? -23.109 18.328 24.297 1 48.19 25 ALA B O 1
ATOM 1517 N N . ALA B 1 26 ? -24.766 17.906 23.5 1 47.25 26 ALA B N 1
ATOM 1518 C CA . ALA B 1 26 ? -24.594 16.469 23.25 1 47.25 26 ALA B CA 1
ATOM 1519 C C . ALA B 1 26 ? -23.438 16.219 22.281 1 47.25 26 ALA B C 1
ATOM 1521 O O . ALA B 1 26 ? -23.453 16.688 21.141 1 47.25 26 ALA B O 1
ATOM 1522 N N . GLY B 1 27 ? -22.203 16.188 22.656 1 56.44 27 GLY B N 1
ATOM 1523 C CA . GLY B 1 27 ? -20.984 15.914 21.906 1 56.44 27 GLY B CA 1
ATOM 1524 C C . GLY B 1 27 ? -21.203 14.984 20.734 1 56.44 27 GLY B C 1
ATOM 1525 O O . GLY B 1 27 ? -21.469 13.797 20.906 1 56.44 27 GLY B O 1
ATOM 1526 N N . GLN B 1 28 ? -21.844 15.461 19.672 1 66.62 28 GLN B N 1
ATOM 1527 C CA . GLN B 1 28 ? -22.172 14.68 18.484 1 66.62 28 GLN B CA 1
ATOM 1528 C C . GLN B 1 28 ? -21.109 13.633 18.188 1 66.62 28 GLN B C 1
ATOM 1530 O O . GLN B 1 28 ? -19.906 13.93 18.234 1 66.62 28 GLN B O 1
ATOM 1535 N N . GLU B 1 29 ? -21.406 12.406 18.453 1 80.69 29 GLU B N 1
ATOM 1536 C CA . GLU B 1 29 ? -20.516 11.312 18.047 1 80.69 29 GLU B CA 1
ATOM 1537 C C . GLU B 1 29 ? -19.875 11.586 16.703 1 80.69 29 GLU B C 1
ATOM 1539 O O . GLU B 1 29 ? -20.531 12.117 15.789 1 80.69 29 GLU B O 1
ATOM 1544 N N . PRO B 1 30 ? -18.594 11.492 16.656 1 87.62 30 PRO B N 1
ATOM 1545 C CA . PRO B 1 30 ? -17.938 11.727 15.367 1 87.62 30 PRO B CA 1
ATOM 1546 C C . PRO B 1 30 ? -18.609 10.961 14.227 1 87.62 30 PRO B C 1
ATOM 1548 O O . PRO B 1 30 ? -19.125 9.859 14.438 1 87.62 30 PRO B O 1
ATOM 1551 N N . SER B 1 31 ? -18.688 11.609 13.109 1 93.56 31 SER B N 1
ATOM 1552 C CA . SER B 1 31 ? -19.156 10.922 11.914 1 93.56 31 SER B CA 1
ATOM 1553 C C . SER B 1 31 ? -18.266 9.727 11.578 1 93.56 31 SER B C 1
ATOM 1555 O O . SER B 1 31 ? -17.156 9.609 12.094 1 93.56 31 SER B O 1
ATOM 1557 N N . THR B 1 32 ? -18.797 8.82 10.773 1 96.25 32 THR B N 1
ATOM 1558 C CA . THR B 1 32 ? -18 7.691 10.297 1 96.25 32 THR B CA 1
ATOM 1559 C C . THR B 1 32 ? -16.734 8.18 9.602 1 96.25 32 THR B C 1
ATOM 1561 O O . THR B 1 32 ? -15.648 7.648 9.828 1 96.25 32 THR B O 1
ATOM 1564 N N . LYS B 1 33 ? -16.875 9.219 8.797 1 96.38 33 LYS B N 1
ATOM 1565 C CA . LYS B 1 33 ? -15.727 9.758 8.07 1 96.38 33 LYS B CA 1
ATOM 1566 C C . LYS B 1 33 ? -14.664 10.281 9.031 1 96.38 33 LYS B C 1
ATOM 1568 O O . LYS B 1 33 ? -13.477 9.984 8.875 1 96.38 33 LYS B O 1
ATOM 1573 N N . GLU B 1 34 ? -15.078 11.031 9.984 1 95.44 34 GLU B N 1
ATOM 1574 C CA . GLU B 1 34 ? -14.148 11.602 10.953 1 95.44 34 GLU B CA 1
ATOM 1575 C C . GLU B 1 34 ? -13.414 10.508 11.719 1 95.44 34 GLU B C 1
ATOM 1577 O O . GLU B 1 34 ? -12.219 10.641 12.016 1 95.44 34 GLU B O 1
ATOM 1582 N N . GLY B 1 35 ? -14.172 9.492 12.047 1 96.75 35 GLY B N 1
ATOM 1583 C CA . GLY B 1 35 ? -13.562 8.383 12.773 1 96.75 35 GLY B CA 1
ATOM 1584 C C . GLY B 1 35 ? -12.625 7.559 11.914 1 96.75 35 GLY B C 1
ATOM 1585 O O . GLY B 1 35 ? -11.656 6.98 12.414 1 96.75 35 GLY B O 1
ATOM 1586 N N . LEU B 1 36 ? -12.875 7.488 10.617 1 98.25 36 LEU B N 1
ATOM 1587 C CA . LEU B 1 36 ? -12.188 6.602 9.688 1 98.25 36 LEU B CA 1
ATOM 1588 C C . LEU B 1 36 ? -10.836 7.176 9.281 1 98.25 36 LEU B C 1
ATOM 1590 O O . LEU B 1 36 ? -9.859 6.438 9.141 1 98.25 36 LEU B O 1
ATOM 1594 N N . VAL B 1 37 ? -10.75 8.484 9.133 1 97.81 37 VAL B N 1
ATOM 1595 C CA . VAL B 1 37 ? -9.555 9.148 8.625 1 97.81 37 VAL B CA 1
ATOM 1596 C C . VAL B 1 37 ? -8.383 8.883 9.562 1 97.81 37 VAL B C 1
ATOM 1598 O O . VAL B 1 37 ? -8.508 9.039 10.781 1 97.81 37 VAL B O 1
ATOM 1601 N N . GLY B 1 38 ? -7.297 8.469 9.023 1 97.94 38 GLY B N 1
ATOM 1602 C CA . GLY B 1 38 ? -6.105 8.18 9.805 1 97.94 38 GLY B CA 1
ATOM 1603 C C . GLY B 1 38 ? -5.391 6.918 9.367 1 97.94 38 GLY B C 1
ATOM 1604 O O . GLY B 1 38 ? -5.645 6.398 8.281 1 97.94 38 GLY B O 1
ATOM 1605 N N . THR B 1 39 ? -4.426 6.527 10.117 1 98.81 39 THR B N 1
ATOM 1606 C CA . THR B 1 39 ? -3.586 5.363 9.859 1 98.81 39 THR B CA 1
ATOM 1607 C C . THR B 1 39 ? -3.969 4.211 10.789 1 98.81 39 THR B C 1
ATOM 1609 O O . THR B 1 39 ? -4.164 4.41 11.984 1 98.81 39 THR B O 1
ATOM 1612 N N . TRP B 1 40 ? -4.137 3.078 10.203 1 98.88 40 TRP B N 1
ATOM 1613 C CA . TRP B 1 40 ? -4.566 1.874 10.906 1 98.88 40 TRP B CA 1
ATOM 1614 C C . TRP B 1 40 ? -3.592 0.726 10.664 1 98.88 40 TRP B C 1
ATOM 1616 O O . TRP B 1 40 ? -3.115 0.534 9.547 1 98.88 40 TRP B O 1
ATOM 1626 N N . ILE B 1 41 ? -3.314 -0.091 11.734 1 98.88 41 ILE B N 1
ATOM 1627 C CA . ILE B 1 41 ? -2.469 -1.277 11.648 1 98.88 41 ILE B CA 1
ATOM 1628 C C . ILE B 1 41 ? -3.332 -2.533 11.75 1 98.88 41 ILE B C 1
ATOM 1630 O O . ILE B 1 41 ? -4.168 -2.648 12.648 1 98.88 41 ILE B O 1
ATOM 1634 N N . VAL B 1 42 ? -3.092 -3.441 10.852 1 98.94 42 VAL B N 1
ATOM 1635 C CA . VAL B 1 42 ? -3.975 -4.602 10.781 1 98.94 42 VAL B CA 1
ATOM 1636 C C . VAL B 1 42 ? -3.791 -5.469 12.023 1 98.94 42 VAL B C 1
ATOM 1638 O O . VAL B 1 42 ? -2.668 -5.66 12.492 1 98.94 42 VAL B O 1
ATOM 1641 N N . ALA B 1 43 ? -4.918 -5.957 12.508 1 98.75 43 ALA B N 1
ATOM 1642 C CA . ALA B 1 43 ? -4.902 -6.895 13.633 1 98.75 43 ALA B CA 1
ATOM 1643 C C . ALA B 1 43 ? -5.281 -8.305 13.172 1 98.75 43 ALA B C 1
ATOM 1645 O O . ALA B 1 43 ? -4.734 -9.289 13.672 1 98.75 43 ALA B O 1
ATOM 1646 N N . SER B 1 44 ? -6.227 -8.406 12.25 1 98.81 44 SER B N 1
ATOM 1647 C CA . SER B 1 44 ? -6.641 -9.719 11.758 1 98.81 44 SER B CA 1
ATOM 1648 C C . SER B 1 44 ? -7.332 -9.609 10.406 1 98.81 44 SER B C 1
ATOM 1650 O O . SER B 1 44 ? -7.844 -8.547 10.047 1 98.81 44 SER B O 1
ATOM 1652 N N . TRP B 1 45 ? -7.289 -10.625 9.695 1 98.81 45 TRP B N 1
ATOM 1653 C CA . TRP B 1 45 ? -8.031 -10.906 8.469 1 98.81 45 TRP B CA 1
ATOM 1654 C C . TRP B 1 45 ? -8.742 -12.258 8.562 1 98.81 45 TRP B C 1
ATOM 1656 O O . TRP B 1 45 ? -8.094 -13.305 8.609 1 98.81 45 TRP B O 1
ATOM 1666 N N . GLU B 1 46 ? -10.102 -12.242 8.516 1 98.81 46 GLU B N 1
ATOM 1667 C CA . GLU B 1 46 ? -10.836 -13.477 8.742 1 98.81 46 GLU B CA 1
ATOM 1668 C C . GLU B 1 46 ? -12.016 -13.609 7.785 1 98.81 46 GLU B C 1
ATOM 1670 O O . GLU B 1 46 ? -12.836 -12.695 7.672 1 98.81 46 GLU B O 1
ATOM 1675 N N . GLN B 1 47 ? -12.062 -14.68 7.105 1 98.5 47 GLN B N 1
ATOM 1676 C CA . GLN B 1 47 ? -13.234 -15.023 6.301 1 98.5 47 GLN B CA 1
ATOM 1677 C C . GLN B 1 47 ? -14.023 -16.172 6.938 1 98.5 47 GLN B C 1
ATOM 1679 O O . GLN B 1 47 ? -13.484 -17.25 7.168 1 98.5 47 GLN B O 1
ATOM 1684 N N . LYS B 1 48 ? -15.25 -15.875 7.223 1 98.12 48 LYS B N 1
ATOM 1685 C CA . LYS B 1 48 ? -16.125 -16.906 7.789 1 98.12 48 LYS B CA 1
ATOM 1686 C C . LYS B 1 48 ? -16.734 -17.766 6.691 1 98.12 48 LYS B C 1
ATOM 1688 O O . LYS B 1 48 ? -17.562 -17.312 5.906 1 98.12 48 LYS B O 1
ATOM 1693 N N . LYS B 1 49 ? -16.422 -19.031 6.762 1 97.75 49 LYS B N 1
ATOM 1694 C CA . LYS B 1 49 ? -16.906 -19.969 5.75 1 97.75 49 LYS B CA 1
ATOM 1695 C C . LYS B 1 49 ? -18.266 -20.547 6.129 1 97.75 49 LYS B C 1
ATOM 1697 O O . LYS B 1 49 ? -18.609 -20.594 7.309 1 97.75 49 LYS B O 1
ATOM 1702 N N . ASN B 1 50 ? -18.906 -21 5.074 1 97.12 50 ASN B N 1
ATOM 1703 C CA . ASN B 1 50 ? -20.25 -21.531 5.281 1 97.12 50 ASN B CA 1
ATOM 1704 C C . ASN B 1 50 ? -20.203 -22.828 6.098 1 97.12 50 ASN B C 1
ATOM 1706 O O . ASN B 1 50 ? -21.188 -23.188 6.742 1 97.12 50 ASN B O 1
ATOM 1710 N N . ASP B 1 51 ? -19.125 -23.484 6.078 1 97.19 51 ASP B N 1
ATOM 1711 C CA . ASP B 1 51 ? -19.016 -24.75 6.816 1 97.19 51 ASP B CA 1
ATOM 1712 C C . ASP B 1 51 ? -18.656 -24.5 8.273 1 97.19 51 ASP B C 1
ATOM 1714 O O . ASP B 1 51 ? -18.453 -25.438 9.039 1 97.19 51 ASP B O 1
ATOM 1718 N N . GLY B 1 52 ? -18.531 -23.297 8.641 1 96.19 52 GLY B N 1
ATOM 1719 C CA . GLY B 1 52 ? -18.297 -22.938 10.031 1 96.19 52 GLY B CA 1
ATOM 1720 C C . GLY B 1 52 ? -16.844 -22.641 10.336 1 96.19 52 GLY B C 1
ATOM 1721 O O . GLY B 1 52 ? -16.516 -22.109 11.406 1 96.19 52 GLY B O 1
ATOM 1722 N N . THR B 1 53 ? -15.984 -22.891 9.43 1 97.81 53 THR B N 1
ATOM 1723 C CA . THR B 1 53 ? -14.57 -22.641 9.656 1 97.81 53 THR B CA 1
ATOM 1724 C C . THR B 1 53 ? -14.219 -21.188 9.297 1 97.81 53 THR B C 1
ATOM 1726 O O . THR B 1 53 ? -15.016 -20.484 8.688 1 97.81 53 THR B O 1
ATOM 1729 N N . THR B 1 54 ? -13.086 -20.797 9.859 1 98.25 54 THR B N 1
ATOM 1730 C CA . THR B 1 54 ? -12.586 -19.453 9.57 1 98.25 54 THR B CA 1
ATOM 1731 C C . THR B 1 54 ? -11.273 -19.531 8.781 1 98.25 54 THR B C 1
ATOM 1733 O O . THR B 1 54 ? -10.328 -20.188 9.211 1 98.25 54 THR B O 1
ATOM 1736 N N . LEU B 1 55 ? -11.312 -18.906 7.609 1 97.56 55 LEU B N 1
ATOM 1737 C CA . LEU B 1 55 ? -10.086 -18.781 6.836 1 97.56 55 LEU B CA 1
ATOM 1738 C C . LEU B 1 55 ? -9.305 -17.531 7.258 1 97.56 55 LEU B C 1
ATOM 1740 O O . LEU B 1 55 ? -9.875 -16.453 7.352 1 97.56 55 LEU B O 1
ATOM 1744 N N . ARG B 1 56 ? -8.031 -17.734 7.59 1 98.31 56 ARG B N 1
ATOM 1745 C CA . ARG B 1 56 ? -7.09 -16.656 7.859 1 98.31 56 ARG B CA 1
ATOM 1746 C C . ARG B 1 56 ? -5.988 -16.625 6.809 1 98.31 56 ARG B C 1
ATOM 1748 O O . ARG B 1 56 ? -4.871 -17.078 7.055 1 98.31 56 ARG B O 1
ATOM 1755 N N . GLN B 1 57 ? -6.312 -16.016 5.719 1 97.06 57 GLN B N 1
ATOM 1756 C CA . GLN B 1 57 ? -5.469 -16.047 4.531 1 97.06 57 GLN B CA 1
ATOM 1757 C C . GLN B 1 57 ? -4.055 -15.562 4.852 1 97.06 57 GLN B C 1
ATOM 1759 O O . GLN B 1 57 ? -3.086 -16.047 4.262 1 97.06 57 GLN B O 1
ATOM 1764 N N . PHE B 1 58 ? -3.92 -14.641 5.84 1 98.56 58 PHE B N 1
ATOM 1765 C CA . PHE B 1 58 ? -2.621 -14.039 6.105 1 98.56 58 PHE B CA 1
ATOM 1766 C C . PHE B 1 58 ? -2.078 -14.484 7.457 1 98.56 58 PHE B C 1
ATOM 1768 O O . PHE B 1 58 ? -1.177 -13.852 8.008 1 98.56 58 PHE B O 1
ATOM 1775 N N . GLY B 1 59 ? -2.684 -15.523 8 1 98 59 GLY B N 1
ATOM 1776 C CA . GLY B 1 59 ? -2.219 -16.078 9.266 1 98 59 GLY B CA 1
ATOM 1777 C C . GLY B 1 59 ? -2.855 -15.414 10.469 1 98 59 GLY B C 1
ATOM 1778 O O . GLY B 1 59 ? -3.725 -14.555 10.328 1 98 59 GLY B O 1
ATOM 1779 N N . GLU B 1 60 ? -2.344 -15.789 11.656 1 97.81 60 GLU B N 1
ATOM 1780 C CA . GLU B 1 60 ? -2.912 -15.336 12.922 1 97.81 60 GLU B CA 1
ATOM 1781 C C . GLU B 1 60 ? -2.463 -13.914 13.25 1 97.81 60 GLU B C 1
ATOM 1783 O O . GLU B 1 60 ? -3.154 -13.188 13.969 1 97.81 60 GLU B O 1
ATOM 1788 N N . ASN B 1 61 ? -1.365 -13.555 12.727 1 98 61 ASN B N 1
ATOM 1789 C CA . ASN B 1 61 ? -0.779 -12.25 13 1 98 61 ASN B CA 1
ATOM 1790 C C . ASN B 1 61 ? -0.339 -11.547 11.719 1 98 61 ASN B C 1
ATOM 1792 O O . ASN B 1 61 ? 0.854 -11.32 11.508 1 98 61 ASN B O 1
ATOM 1796 N N . PRO B 1 62 ? -1.29 -11.156 10.906 1 98.88 62 PRO B N 1
ATOM 1797 C CA . PRO B 1 62 ? -0.908 -10.492 9.656 1 98.88 62 PRO B CA 1
ATOM 1798 C C . PRO B 1 62 ? -0.181 -9.172 9.883 1 98.88 62 PRO B C 1
ATOM 1800 O O . PRO B 1 62 ? -0.261 -8.602 10.977 1 98.88 62 PRO B O 1
ATOM 1803 N N . ALA B 1 63 ? 0.584 -8.766 8.922 1 98.88 63 ALA B N 1
ATOM 1804 C CA . ALA B 1 63 ? 1.141 -7.422 8.852 1 98.88 63 ALA B CA 1
ATOM 1805 C C . ALA B 1 63 ? 0.389 -6.574 7.828 1 98.88 63 ALA B C 1
ATOM 1807 O O . ALA B 1 63 ? -0.066 -7.082 6.801 1 98.88 63 ALA B O 1
ATOM 1808 N N . GLY B 1 64 ? 0.266 -5.309 8.141 1 98.88 64 GLY B N 1
ATOM 1809 C CA . GLY B 1 64 ? -0.407 -4.445 7.18 1 98.88 64 GLY B CA 1
ATOM 1810 C C . GLY B 1 64 ? -0.741 -3.076 7.738 1 98.88 64 GLY B C 1
ATOM 1811 O O . GLY B 1 64 ? -0.563 -2.828 8.938 1 98.88 64 GLY B O 1
ATOM 1812 N N . MET B 1 65 ? -1.148 -2.242 6.84 1 98.94 65 MET B N 1
ATOM 1813 C CA . MET B 1 65 ? -1.5 -0.858 7.145 1 98.94 65 MET B CA 1
ATOM 1814 C C . MET B 1 65 ? -2.584 -0.353 6.195 1 98.94 65 MET B C 1
ATOM 1816 O O . MET B 1 65 ? -2.602 -0.712 5.02 1 98.94 65 MET B O 1
ATOM 1820 N N . ALA B 1 66 ? -3.473 0.399 6.703 1 98.94 66 ALA B N 1
ATOM 1821 C CA . ALA B 1 66 ? -4.449 1.167 5.938 1 98.94 66 ALA B CA 1
ATOM 1822 C C . ALA B 1 66 ? -4.375 2.65 6.285 1 98.94 66 ALA B C 1
ATOM 1824 O O . ALA B 1 66 ? -4.281 3.016 7.457 1 98.94 66 ALA B O 1
ATOM 1825 N N . ILE B 1 67 ? -4.34 3.445 5.301 1 98.94 67 ILE B N 1
ATOM 1826 C CA . ILE B 1 67 ? -4.477 4.879 5.535 1 98.94 67 ILE B CA 1
ATOM 1827 C C . ILE B 1 67 ? -5.664 5.418 4.738 1 98.94 67 ILE B C 1
ATOM 1829 O O . ILE B 1 67 ? -5.797 5.141 3.545 1 98.94 67 ILE B O 1
ATOM 1833 N N . PHE B 1 68 ? -6.562 6.059 5.395 1 98.81 68 PHE B N 1
ATOM 1834 C CA . PHE B 1 68 ? -7.617 6.883 4.816 1 98.81 68 PHE B CA 1
ATOM 1835 C C . PHE B 1 68 ? -7.328 8.367 5.035 1 98.81 68 PHE B C 1
ATOM 1837 O O . PHE B 1 68 ? -7.254 8.828 6.176 1 98.81 68 PHE B O 1
ATOM 1844 N N . ASP B 1 69 ? -7.117 9.047 3.934 1 97.81 69 ASP B N 1
ATOM 1845 C CA . ASP B 1 69 ? -6.84 10.461 4.141 1 97.81 69 ASP B CA 1
ATOM 1846 C C . ASP B 1 69 ? -8.125 11.289 4.07 1 97.81 69 ASP B C 1
ATOM 1848 O O . ASP B 1 69 ? -9.18 10.773 3.709 1 97.81 69 ASP B O 1
ATOM 1852 N N . ALA B 1 70 ? -8.094 12.492 4.512 1 96.38 70 ALA B N 1
ATOM 1853 C CA . ALA B 1 70 ? -9.273 13.336 4.672 1 96.38 70 ALA B CA 1
ATOM 1854 C C . ALA B 1 70 ? -9.844 13.75 3.316 1 96.38 70 ALA B C 1
ATOM 1856 O O . ALA B 1 70 ? -11 14.164 3.221 1 96.38 70 ALA B O 1
ATOM 1857 N N . SER B 1 71 ? -9.055 13.648 2.266 1 97 71 SER B N 1
ATOM 1858 C CA . SER B 1 71 ? -9.484 14.094 0.944 1 97 71 SER B CA 1
ATOM 1859 C C . SER B 1 71 ? -10.18 12.977 0.181 1 97 71 SER B C 1
ATOM 1861 O O . SER B 1 71 ? -10.641 13.18 -0.944 1 97 71 SER B O 1
ATOM 1863 N N . GLY B 1 72 ? -10.258 11.82 0.708 1 98.12 72 GLY B N 1
ATOM 1864 C CA . GLY B 1 72 ? -11.031 10.758 0.083 1 98.12 72 GLY B CA 1
ATOM 1865 C C . GLY B 1 72 ? -10.172 9.734 -0.639 1 98.12 72 GLY B C 1
ATOM 1866 O O . GLY B 1 72 ? -10.648 9.039 -1.534 1 98.12 72 GLY B O 1
ATOM 1867 N N . ARG B 1 73 ? -8.922 9.719 -0.355 1 98.75 73 ARG B N 1
ATOM 1868 C CA . ARG B 1 73 ? -8.062 8.688 -0.912 1 98.75 73 ARG B CA 1
ATOM 1869 C C . ARG B 1 73 ? -7.688 7.652 0.148 1 98.75 73 ARG B C 1
ATOM 1871 O O . ARG B 1 73 ? -7.676 7.957 1.342 1 98.75 73 ARG B O 1
ATOM 1878 N N . TYR B 1 74 ? -7.438 6.453 -0.28 1 98.88 74 TYR B N 1
ATOM 1879 C CA . TYR B 1 74 ? -7.035 5.379 0.623 1 98.88 74 TYR B CA 1
ATOM 1880 C C . TYR B 1 74 ? -5.957 4.508 -0.01 1 98.88 74 TYR B C 1
ATOM 1882 O O . TYR B 1 74 ? -5.852 4.434 -1.237 1 98.88 74 TYR B O 1
ATOM 1890 N N . ILE B 1 75 ? -5.195 3.896 0.791 1 99 75 ILE B N 1
ATOM 1891 C CA . ILE B 1 75 ? -4.32 2.785 0.444 1 99 75 ILE B CA 1
ATOM 1892 C C . ILE B 1 75 ? -4.375 1.722 1.54 1 99 75 ILE B C 1
ATOM 1894 O O . ILE B 1 75 ? -4.371 2.047 2.729 1 99 75 ILE B O 1
ATOM 1898 N N . ILE B 1 76 ? -4.5 0.446 1.222 1 99 76 ILE B N 1
ATOM 1899 C CA . ILE B 1 76 ? -4.586 -0.688 2.135 1 99 76 ILE B CA 1
ATOM 1900 C C . ILE B 1 76 ? -3.617 -1.782 1.694 1 99 76 ILE B C 1
ATOM 1902 O O . ILE B 1 76 ? -3.514 -2.086 0.503 1 99 76 ILE B O 1
ATOM 1906 N N . THR B 1 77 ? -2.867 -2.309 2.609 1 98.94 77 THR B N 1
ATOM 1907 C CA . THR B 1 77 ? -2.066 -3.5 2.352 1 98.94 77 THR B CA 1
ATOM 1908 C C . THR B 1 77 ? -2.141 -4.469 3.527 1 98.94 77 THR B C 1
ATOM 1910 O O . THR B 1 77 ? -2.178 -4.047 4.684 1 98.94 77 THR B O 1
ATOM 1913 N N . VAL B 1 78 ? -2.25 -5.746 3.234 1 98.94 78 VAL B N 1
ATOM 1914 C CA . VAL B 1 78 ? -2.164 -6.844 4.188 1 98.94 78 VAL B CA 1
ATOM 1915 C C . VAL B 1 78 ? -1.23 -7.926 3.65 1 98.94 78 VAL B C 1
ATOM 1917 O O . VAL B 1 78 ? -1.261 -8.242 2.459 1 98.94 78 VAL B O 1
ATOM 1920 N N . MET B 1 79 ? -0.396 -8.477 4.531 1 98.88 79 MET B N 1
ATOM 1921 C CA . MET B 1 79 ? 0.593 -9.453 4.086 1 98.88 79 MET B CA 1
ATOM 1922 C C . MET B 1 79 ? 0.867 -10.484 5.176 1 98.88 79 MET B C 1
ATOM 1924 O O . MET B 1 79 ? 0.672 -10.211 6.363 1 98.88 79 MET B O 1
ATOM 1928 N N . ARG B 1 80 ? 1.225 -11.656 4.719 1 98.56 80 ARG B N 1
ATOM 1929 C CA . ARG B 1 80 ? 1.828 -12.625 5.629 1 98.56 80 ARG B CA 1
ATOM 1930 C C . ARG B 1 80 ? 3.219 -12.172 6.062 1 98.56 80 ARG B C 1
ATOM 1932 O O . ARG B 1 80 ? 4.102 -11.977 5.227 1 98.56 80 ARG B O 1
ATOM 1939 N N . PRO B 1 81 ? 3.406 -12.023 7.355 1 96.81 81 PRO B N 1
ATOM 1940 C CA . PRO B 1 81 ? 4.68 -11.445 7.789 1 96.81 81 PRO B CA 1
ATOM 1941 C C . PRO B 1 81 ? 5.832 -12.453 7.742 1 96.81 81 PRO B C 1
ATOM 1943 O O . PRO B 1 81 ? 7 -12.055 7.785 1 96.81 81 PRO B O 1
ATOM 1946 N N . ASP B 1 82 ? 5.582 -13.734 7.672 1 96.62 82 ASP B N 1
ATOM 1947 C CA . ASP B 1 82 ? 6.598 -14.773 7.82 1 96.62 82 ASP B CA 1
ATOM 1948 C C . ASP B 1 82 ? 6.961 -15.383 6.469 1 96.62 82 ASP B C 1
ATOM 1950 O O . ASP B 1 82 ? 7.441 -16.516 6.398 1 96.62 82 ASP B O 1
ATOM 1954 N N . ARG B 1 83 ? 6.629 -14.656 5.391 1 98.44 83 ARG B N 1
ATOM 1955 C CA . ARG B 1 83 ? 7.066 -15.141 4.086 1 98.44 83 ARG B CA 1
ATOM 1956 C C . ARG B 1 83 ? 8.586 -15.281 4.035 1 98.44 83 ARG B C 1
ATOM 1958 O O . ARG B 1 83 ? 9.312 -14.398 4.508 1 98.44 83 ARG B O 1
ATOM 1965 N N . ALA B 1 84 ? 9.023 -16.375 3.438 1 98.25 84 ALA B N 1
ATOM 1966 C CA . ALA B 1 84 ? 10.453 -16.609 3.312 1 98.25 84 ALA B CA 1
ATOM 1967 C C . ALA B 1 84 ? 11.109 -15.57 2.412 1 98.25 84 ALA B C 1
ATOM 1969 O O . ALA B 1 84 ? 10.531 -15.156 1.404 1 98.25 84 ALA B O 1
ATOM 1970 N N . LYS B 1 85 ? 12.32 -15.234 2.783 1 98.62 85 LYS B N 1
ATOM 1971 C CA . LYS B 1 85 ? 13.109 -14.336 1.944 1 98.62 85 LYS B CA 1
ATOM 1972 C C . LYS B 1 85 ? 13.492 -15.008 0.627 1 98.62 85 LYS B C 1
ATOM 1974 O O . LYS B 1 85 ? 13.672 -16.219 0.575 1 98.62 85 LYS B O 1
ATOM 1979 N N . TYR B 1 86 ? 13.531 -14.148 -0.359 1 98.62 86 TYR B N 1
ATOM 1980 C CA . TYR B 1 86 ? 14.102 -14.656 -1.604 1 98.62 86 TYR B CA 1
ATOM 1981 C C . TYR B 1 86 ? 15.547 -15.094 -1.403 1 98.62 86 TYR B C 1
ATOM 1983 O O . TYR B 1 86 ? 16.344 -14.367 -0.805 1 98.62 86 TYR B O 1
ATOM 1991 N N . LYS B 1 87 ? 15.859 -16.203 -1.912 1 98.5 87 LYS B N 1
ATOM 1992 C CA . LYS B 1 87 ? 17.219 -16.719 -1.786 1 98.5 87 LYS B CA 1
ATOM 1993 C C . LYS B 1 87 ? 18.219 -15.805 -2.508 1 98.5 87 LYS B C 1
ATOM 1995 O O . LYS B 1 87 ? 19.328 -15.578 -2.021 1 98.5 87 LYS B O 1
ATOM 2000 N N . SER B 1 88 ? 17.859 -15.297 -3.6 1 97.88 88 SER B N 1
ATOM 2001 C CA . SER B 1 88 ? 18.75 -14.477 -4.422 1 97.88 88 SER B CA 1
ATOM 2002 C C . SER B 1 88 ? 19.016 -13.125 -3.77 1 97.88 88 SER B C 1
ATOM 2004 O O . SER B 1 88 ? 19.953 -12.422 -4.141 1 97.88 88 SER B O 1
ATOM 2006 N N . ASN B 1 89 ? 18.078 -12.672 -2.893 1 97.94 89 ASN B N 1
ATOM 2007 C CA . ASN B 1 89 ? 18.062 -11.328 -2.326 1 97.94 89 ASN B CA 1
ATOM 2008 C C . ASN B 1 89 ? 18.016 -10.258 -3.414 1 97.94 89 ASN B C 1
ATOM 2010 O O . ASN B 1 89 ? 18.672 -9.227 -3.301 1 97.94 89 ASN B O 1
ATOM 2014 N N . ALA B 1 90 ? 17.344 -10.578 -4.492 1 96.31 90 ALA B N 1
ATOM 2015 C CA . ALA B 1 90 ? 17.219 -9.656 -5.621 1 96.31 90 ALA B CA 1
ATOM 2016 C C . ALA B 1 90 ? 15.758 -9.438 -6 1 96.31 90 ALA B C 1
ATOM 2018 O O . ALA B 1 90 ? 14.992 -10.398 -6.141 1 96.31 90 ALA B O 1
ATOM 2019 N N . LEU B 1 91 ? 15.422 -8.156 -6.164 1 95.88 91 LEU B N 1
ATOM 2020 C CA . LEU B 1 91 ? 14.094 -7.812 -6.648 1 95.88 91 LEU B CA 1
ATOM 2021 C C . LEU B 1 91 ? 13.844 -8.406 -8.031 1 95.88 91 LEU B C 1
ATOM 2023 O O . LEU B 1 91 ? 14.742 -8.43 -8.875 1 95.88 91 LEU B O 1
ATOM 2027 N N . TRP B 1 92 ? 12.672 -8.906 -8.273 1 96.69 92 TRP B N 1
ATOM 2028 C CA . TRP B 1 92 ? 12.125 -9.336 -9.555 1 96.69 92 TRP B CA 1
ATOM 2029 C C . TRP B 1 92 ? 12.859 -10.57 -10.07 1 96.69 92 TRP B C 1
ATOM 2031 O O . TRP B 1 92 ? 12.906 -10.805 -11.281 1 96.69 92 TRP B O 1
ATOM 2041 N N . GLN B 1 93 ? 13.555 -11.266 -9.211 1 97.31 93 GLN B N 1
ATOM 2042 C CA . GLN B 1 93 ? 14.273 -12.484 -9.555 1 97.31 93 GLN B CA 1
ATOM 2043 C C . GLN B 1 93 ? 13.82 -13.656 -8.688 1 97.31 93 GLN B C 1
ATOM 2045 O O . GLN B 1 93 ? 14.641 -14.484 -8.281 1 97.31 93 GLN B O 1
ATOM 2050 N N . GLY B 1 94 ? 12.57 -13.664 -8.352 1 98.19 94 GLY B N 1
ATOM 2051 C CA . GLY B 1 94 ? 12.031 -14.758 -7.559 1 98.19 94 GLY B CA 1
ATOM 2052 C C . GLY B 1 94 ? 11.891 -16.047 -8.344 1 98.19 94 GLY B C 1
ATOM 2053 O O . GLY B 1 94 ? 11.625 -16.031 -9.547 1 98.19 94 GLY B O 1
ATOM 2054 N N . THR B 1 95 ? 12.023 -17.188 -7.629 1 98.44 95 THR B N 1
ATOM 2055 C CA . THR B 1 95 ? 11.617 -18.469 -8.195 1 98.44 95 THR B CA 1
ATOM 2056 C C . THR B 1 95 ? 10.094 -18.547 -8.312 1 98.44 95 THR B C 1
ATOM 2058 O O . THR B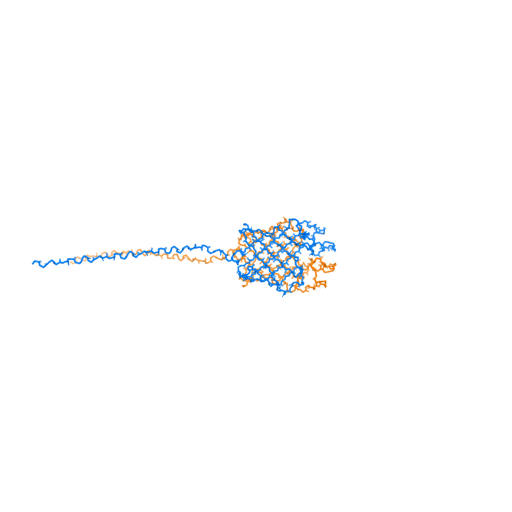 1 95 ? 9.375 -17.734 -7.738 1 98.44 95 THR B O 1
ATOM 2061 N N . PRO B 1 96 ? 9.609 -19.516 -9.156 1 98.19 96 PRO B N 1
ATOM 2062 C CA . PRO B 1 96 ? 8.148 -19.672 -9.234 1 98.19 96 PRO B CA 1
ATOM 2063 C C . PRO B 1 96 ? 7.5 -19.812 -7.859 1 98.19 96 PRO B C 1
ATOM 2065 O O . PRO B 1 96 ? 6.453 -19.203 -7.609 1 98.19 96 PRO B O 1
ATOM 2068 N N . GLU B 1 97 ? 8.133 -20.547 -7.008 1 98.31 97 GLU B N 1
ATOM 2069 C CA . GLU B 1 97 ? 7.582 -20.719 -5.664 1 98.31 97 GLU B CA 1
ATOM 2070 C C . GLU B 1 97 ? 7.609 -19.422 -4.879 1 98.31 97 GLU B C 1
ATOM 2072 O O . GLU B 1 97 ? 6.648 -19.078 -4.184 1 98.31 97 GLU B O 1
ATOM 2077 N N . GLU B 1 98 ? 8.672 -18.672 -4.93 1 98.69 98 GLU B N 1
ATOM 2078 C CA . GLU B 1 98 ? 8.789 -17.391 -4.258 1 98.69 98 GLU B CA 1
ATOM 2079 C C . GLU B 1 98 ? 7.762 -16.391 -4.785 1 98.69 98 GLU B C 1
ATOM 2081 O O . GLU B 1 98 ? 7.141 -15.664 -4.008 1 98.69 98 GLU B O 1
ATOM 2086 N N . ASN B 1 99 ? 7.609 -16.375 -6.086 1 98.69 99 ASN B N 1
ATOM 2087 C CA . ASN B 1 99 ? 6.621 -15.5 -6.707 1 98.69 99 ASN B CA 1
ATOM 2088 C C . ASN B 1 99 ? 5.207 -15.844 -6.254 1 98.69 99 ASN B C 1
ATOM 2090 O O . ASN B 1 99 ? 4.398 -14.953 -5.988 1 98.69 99 ASN B O 1
ATOM 2094 N N . GLU B 1 100 ? 4.953 -17.109 -6.234 1 98.62 100 GLU B N 1
ATOM 2095 C CA . GLU B 1 100 ? 3.639 -17.547 -5.773 1 98.62 100 GLU B CA 1
ATOM 2096 C C . GLU B 1 100 ? 3.395 -17.109 -4.328 1 98.62 100 GLU B C 1
ATOM 2098 O O . GLU B 1 100 ? 2.312 -16.625 -3.994 1 98.62 100 GLU B O 1
ATOM 2103 N N . THR B 1 101 ? 4.383 -17.281 -3.492 1 98.62 101 THR B N 1
ATOM 2104 C CA . THR B 1 101 ? 4.285 -16.891 -2.09 1 98.62 101 THR B CA 1
ATOM 2105 C C . THR B 1 101 ? 4.035 -15.383 -1.965 1 98.62 101 THR B C 1
ATOM 2107 O O . THR B 1 101 ? 3.238 -14.953 -1.131 1 98.62 101 THR B O 1
ATOM 2110 N N . THR B 1 102 ? 4.668 -14.672 -2.783 1 98.69 102 THR B N 1
ATOM 2111 C CA . THR B 1 102 ? 4.484 -13.227 -2.77 1 98.69 102 THR B CA 1
ATOM 2112 C C . THR B 1 102 ? 3.094 -12.852 -3.271 1 98.69 102 THR B C 1
ATOM 2114 O O . THR B 1 102 ? 2.379 -12.094 -2.619 1 98.69 102 THR B O 1
ATOM 2117 N N . ALA B 1 103 ? 2.701 -13.406 -4.383 1 98.69 103 ALA B N 1
ATOM 2118 C CA . ALA B 1 103 ? 1.413 -13.07 -4.984 1 98.69 103 ALA B CA 1
ATOM 2119 C C . ALA B 1 103 ? 0.261 -13.438 -4.055 1 98.69 103 ALA B C 1
ATOM 2121 O O . ALA B 1 103 ? -0.7 -12.68 -3.914 1 98.69 103 ALA B O 1
ATOM 2122 N N . ASN B 1 104 ? 0.408 -14.57 -3.402 1 98.31 104 ASN B N 1
ATOM 2123 C CA . ASN B 1 104 ? -0.676 -15.078 -2.568 1 98.31 104 ASN B CA 1
ATOM 2124 C C . ASN B 1 104 ? -0.57 -14.562 -1.137 1 98.31 104 ASN B C 1
ATOM 2126 O O . ASN B 1 104 ? -1.532 -14.641 -0.371 1 98.31 104 ASN B O 1
ATOM 2130 N N . GLY B 1 105 ? 0.62 -14.047 -0.782 1 98.56 105 GLY B N 1
ATOM 2131 C CA . GLY B 1 105 ? 0.874 -13.656 0.595 1 98.56 105 GLY B CA 1
ATOM 2132 C C . GLY B 1 105 ? 0.794 -12.156 0.812 1 98.56 105 GLY B C 1
ATOM 2133 O O . GLY B 1 105 ? 1.075 -11.664 1.908 1 98.56 105 GLY B O 1
ATOM 2134 N N . THR B 1 106 ? 0.47 -11.414 -0.228 1 98.75 106 THR B N 1
ATOM 2135 C CA . THR B 1 106 ? 0.332 -9.961 -0.135 1 98.75 106 THR B CA 1
ATOM 2136 C C . THR B 1 106 ? -0.924 -9.492 -0.862 1 98.75 106 THR B C 1
ATOM 2138 O O . THR B 1 106 ? -1.289 -10.047 -1.902 1 98.75 106 THR B O 1
ATOM 2141 N N . GLN B 1 107 ? -1.615 -8.516 -0.343 1 98.81 107 GLN B N 1
ATOM 2142 C CA . GLN B 1 107 ? -2.742 -7.832 -0.971 1 98.81 107 GLN B CA 1
ATOM 2143 C C . GLN B 1 107 ? -2.678 -6.328 -0.734 1 98.81 107 GLN B C 1
ATOM 2145 O O . GLN B 1 107 ? -2.604 -5.875 0.41 1 98.81 107 GLN B O 1
ATOM 2150 N N . THR B 1 108 ? -2.594 -5.598 -1.797 1 98.94 108 THR B N 1
ATOM 2151 C CA . THR B 1 108 ? -2.564 -4.141 -1.755 1 98.94 108 THR B CA 1
ATOM 2152 C C . THR B 1 108 ? -3.553 -3.551 -2.756 1 98.94 108 THR B C 1
ATOM 2154 O O . THR B 1 108 ? -3.66 -4.031 -3.887 1 98.94 108 THR B O 1
ATOM 2157 N N . TYR B 1 109 ? -4.27 -2.539 -2.357 1 98.94 109 TYR B N 1
ATOM 2158 C CA . TYR B 1 109 ? -5.102 -1.77 -3.275 1 98.94 109 TYR B CA 1
ATOM 2159 C C . TYR B 1 109 ? -5.281 -0.34 -2.781 1 98.94 109 TYR B C 1
ATOM 2161 O O . TYR B 1 109 ? -5.133 -0.067 -1.587 1 98.94 109 TYR B O 1
ATOM 2169 N N . PHE B 1 110 ? -5.531 0.516 -3.725 1 98.94 110 PHE B N 1
ATOM 2170 C CA . PHE B 1 110 ? -5.613 1.939 -3.422 1 98.94 110 PHE B CA 1
ATOM 2171 C C . PHE B 1 110 ? -6.547 2.646 -4.398 1 98.94 110 PHE B C 1
ATOM 2173 O O . PHE B 1 110 ? -6.895 2.096 -5.441 1 98.94 110 PHE B O 1
ATOM 2180 N N . GLY B 1 111 ? -7.008 3.828 -3.996 1 98.88 111 GLY B N 1
ATOM 2181 C CA . GLY B 1 111 ? -7.879 4.633 -4.836 1 98.88 111 GLY B CA 1
ATOM 2182 C C . GLY B 1 111 ? -8.633 5.699 -4.062 1 98.88 111 GLY B C 1
ATOM 2183 O O . GLY B 1 111 ? -8.047 6.41 -3.244 1 98.88 111 GLY B O 1
ATOM 2184 N N . THR B 1 112 ? -9.852 5.871 -4.43 1 98.88 112 THR B N 1
ATOM 2185 C CA . THR B 1 112 ? -10.695 6.852 -3.752 1 98.88 112 THR B CA 1
ATOM 2186 C C . THR B 1 112 ? -11.82 6.16 -2.984 1 98.88 112 THR B C 1
ATOM 2188 O O . THR B 1 112 ? -12.164 5.012 -3.275 1 98.88 112 THR B O 1
ATOM 2191 N N . TYR B 1 113 ? -12.258 6.812 -1.938 1 98.88 113 TYR B N 1
ATOM 2192 C CA . TYR B 1 113 ? -13.391 6.289 -1.181 1 98.88 113 TYR B CA 1
ATOM 2193 C C . TYR B 1 113 ? -14.398 7.391 -0.865 1 98.88 113 TYR B C 1
ATOM 2195 O O . TYR B 1 113 ? -14.039 8.57 -0.831 1 98.88 113 TYR B O 1
ATOM 2203 N N . ARG B 1 114 ? -15.633 6.992 -0.693 1 98.75 114 ARG B N 1
ATOM 2204 C CA . ARG B 1 114 ? -16.719 7.824 -0.193 1 98.75 114 ARG B CA 1
ATOM 2205 C C . ARG B 1 114 ? -17.453 7.141 0.962 1 98.75 114 ARG B C 1
ATOM 2207 O O . ARG B 1 114 ? -17.672 5.93 0.931 1 98.75 114 ARG B O 1
ATOM 2214 N N . VAL B 1 115 ? -17.781 7.98 1.952 1 98.69 115 VAL B N 1
ATOM 2215 C CA . VAL B 1 115 ? -18.453 7.445 3.133 1 98.69 115 VAL B CA 1
ATOM 2216 C C . VAL B 1 115 ? -19.969 7.582 2.979 1 98.69 115 VAL B C 1
ATOM 2218 O O . VAL B 1 115 ? -20.453 8.617 2.521 1 98.69 115 VAL B O 1
ATOM 2221 N N . ASN B 1 116 ? -20.672 6.504 3.221 1 98.62 116 ASN B N 1
ATOM 2222 C CA . ASN B 1 116 ? -22.109 6.531 3.418 1 98.62 116 ASN B CA 1
ATOM 2223 C C . ASN B 1 116 ? -22.484 6.473 4.898 1 98.62 116 ASN B C 1
ATOM 2225 O O . ASN B 1 116 ? -22.422 5.406 5.516 1 98.62 116 ASN B O 1
ATOM 2229 N N . GLU B 1 117 ? -22.844 7.633 5.438 1 97.81 117 GLU B N 1
ATOM 2230 C CA . GLU B 1 117 ? -23.109 7.73 6.871 1 97.81 117 GLU B CA 1
ATOM 2231 C C . GLU B 1 117 ? -24.359 6.953 7.254 1 97.81 117 GLU B C 1
ATOM 2233 O O . GLU B 1 117 ? -24.453 6.414 8.359 1 97.81 117 GLU B O 1
ATOM 2238 N N . ALA B 1 118 ? -25.266 6.867 6.391 1 97.38 118 ALA B N 1
ATOM 2239 C CA . ALA B 1 118 ? -26.562 6.258 6.684 1 97.38 118 ALA B CA 1
ATOM 2240 C C . ALA B 1 118 ? -26.406 4.773 7 1 97.38 118 ALA B C 1
ATOM 2242 O O . ALA B 1 118 ? -27.047 4.258 7.922 1 97.38 118 ALA B O 1
ATOM 2243 N N . ASP B 1 119 ? -25.578 4.121 6.27 1 97.56 119 ASP B N 1
ATOM 2244 C CA . ASP B 1 119 ? -25.453 2.691 6.523 1 97.56 119 ASP B CA 1
ATOM 2245 C C . ASP B 1 119 ? -24.047 2.35 7.023 1 97.56 119 ASP B C 1
ATOM 2247 O O . ASP B 1 119 ? -23.656 1.181 7.035 1 97.56 119 ASP B O 1
ATOM 2251 N N . ARG B 1 120 ? -23.266 3.367 7.41 1 97.81 120 ARG B N 1
ATOM 2252 C CA . ARG B 1 120 ? -21.922 3.199 7.953 1 97.81 120 ARG B CA 1
ATOM 2253 C C . ARG B 1 120 ? -21.078 2.297 7.062 1 97.81 120 ARG B C 1
ATOM 2255 O O . ARG B 1 120 ? -20.609 1.244 7.5 1 97.81 120 ARG B O 1
ATOM 2262 N N . SER B 1 121 ? -20.891 2.762 5.84 1 98.88 121 SER B N 1
ATOM 2263 C CA . SER B 1 121 ? -20.094 2.031 4.859 1 98.88 121 SER B CA 1
ATOM 2264 C C . SER B 1 121 ? -19.234 2.98 4.027 1 98.88 121 SER B C 1
ATOM 2266 O O . SER B 1 121 ? -19.406 4.199 4.098 1 98.88 121 SER B O 1
ATOM 2268 N N . ILE B 1 122 ? -18.297 2.352 3.375 1 98.94 122 ILE B N 1
ATOM 2269 C CA . ILE B 1 122 ? -17.562 3.1 2.365 1 98.94 122 ILE B CA 1
ATOM 2270 C C . ILE B 1 122 ? -17.688 2.406 1.012 1 98.94 122 ILE B C 1
ATOM 2272 O O . ILE B 1 122 ? -17.734 1.176 0.937 1 98.94 122 ILE B O 1
ATOM 2276 N N . ALA B 1 123 ? -17.859 3.215 -0.012 1 98.88 123 ALA B N 1
ATOM 2277 C CA . ALA B 1 123 ? -17.641 2.795 -1.394 1 98.88 123 ALA B CA 1
ATOM 2278 C C . ALA B 1 123 ? -16.219 3.15 -1.854 1 98.88 123 ALA B C 1
ATOM 2280 O O . ALA B 1 123 ? -15.852 4.324 -1.886 1 98.88 123 ALA B O 1
ATOM 2281 N N . ILE B 1 124 ? -15.477 2.096 -2.176 1 98.94 124 ILE B N 1
ATOM 2282 C CA . ILE B 1 124 ? -14.141 2.355 -2.699 1 98.94 124 ILE B CA 1
ATOM 2283 C C . ILE B 1 124 ? -14.141 2.197 -4.219 1 98.94 124 ILE B C 1
ATOM 2285 O O . ILE B 1 124 ? -14.875 1.363 -4.762 1 98.94 124 ILE B O 1
ATOM 2289 N N . HIS B 1 125 ? -13.391 3.051 -4.875 1 98.94 125 HIS B N 1
ATOM 2290 C CA . HIS B 1 125 ? -12.992 2.869 -6.266 1 98.94 125 HIS B CA 1
ATOM 2291 C C . HIS B 1 125 ? -11.531 2.461 -6.371 1 98.94 125 HIS B C 1
ATOM 2293 O O . HIS B 1 125 ? -10.641 3.209 -5.957 1 98.94 125 HIS B O 1
ATOM 2299 N N . VAL B 1 126 ? -11.32 1.248 -6.898 1 98.88 126 VAL B N 1
ATOM 2300 C CA . VAL B 1 126 ? -9.969 0.705 -6.949 1 98.88 126 VAL B CA 1
ATOM 2301 C C . VAL B 1 126 ? -9.242 1.239 -8.18 1 98.88 126 VAL B C 1
ATOM 2303 O O . VAL B 1 126 ? -9.562 0.857 -9.312 1 98.88 126 VAL B O 1
ATOM 2306 N N . GLU B 1 127 ? -8.258 2.105 -7.938 1 98.81 127 GLU B N 1
ATOM 2307 C CA . GLU B 1 127 ? -7.438 2.633 -9.023 1 98.81 127 GLU B CA 1
ATOM 2308 C C . GLU B 1 127 ? -6.297 1.681 -9.359 1 98.81 127 GLU B C 1
ATOM 2310 O O . GLU B 1 127 ? -5.863 1.606 -10.516 1 98.81 127 GLU B O 1
ATOM 2315 N N . GLY B 1 128 ? -5.801 0.98 -8.445 1 98.88 128 GLY B N 1
ATOM 2316 C CA . GLY B 1 128 ? -4.789 -0.053 -8.594 1 98.88 128 GLY B CA 1
ATOM 2317 C C . GLY B 1 128 ? -4.824 -1.086 -7.484 1 98.88 128 GLY B C 1
ATOM 2318 O O . GLY B 1 128 ? -5.215 -0.778 -6.355 1 98.88 128 GLY B O 1
ATOM 2319 N N . SER B 1 129 ? -4.41 -2.311 -7.836 1 98.88 129 SER B N 1
ATOM 2320 C CA . SER B 1 129 ? -4.398 -3.42 -6.887 1 98.88 129 SER B CA 1
ATOM 2321 C C . SER B 1 129 ? -3.379 -4.484 -7.289 1 98.88 129 SER B C 1
ATOM 2323 O O . SER B 1 129 ? -3.051 -4.617 -8.469 1 98.88 129 SER B O 1
ATOM 2325 N N . SER B 1 130 ? -2.928 -5.242 -6.289 1 98.75 130 SER B N 1
ATOM 2326 C CA . SER B 1 130 ? -2.09 -6.406 -6.57 1 98.75 130 SER B CA 1
ATOM 2327 C C . SER B 1 130 ? -2.871 -7.484 -7.312 1 98.75 130 SER B C 1
ATOM 2329 O O . SER B 1 130 ? -2.287 -8.289 -8.039 1 98.75 130 SER B O 1
ATOM 2331 N N . PHE B 1 131 ? -4.176 -7.582 -7.094 1 98.81 131 PHE B N 1
ATOM 2332 C CA . PHE B 1 131 ? -5.078 -8.398 -7.895 1 98.81 131 PHE B CA 1
ATOM 2333 C C . PHE B 1 131 ? -5.676 -7.586 -9.039 1 98.81 131 PHE B C 1
ATOM 2335 O O . PHE B 1 131 ? -6.66 -6.867 -8.852 1 98.81 131 PHE B O 1
ATOM 2342 N N . PRO B 1 132 ? -5.086 -7.746 -10.242 1 98.75 132 PRO B N 1
ATOM 2343 C CA . PRO B 1 132 ? -5.441 -6.82 -11.32 1 98.75 132 PRO B CA 1
ATOM 2344 C C . PRO B 1 132 ? -6.922 -6.891 -11.688 1 98.75 132 PRO B C 1
ATOM 2346 O O . PRO B 1 132 ? -7.457 -5.949 -12.289 1 98.75 132 PRO B O 1
ATOM 2349 N N . ASN B 1 133 ? -7.621 -7.906 -11.312 1 98.81 133 ASN B N 1
ATOM 2350 C CA . ASN B 1 133 ? -9.039 -8.055 -11.633 1 98.81 133 ASN B CA 1
ATOM 2351 C C . ASN B 1 133 ? -9.891 -7.016 -10.906 1 98.81 133 ASN B C 1
ATOM 2353 O O . ASN B 1 133 ? -11.039 -6.781 -11.273 1 98.81 133 ASN B O 1
ATOM 2357 N N . TRP B 1 134 ? -9.344 -6.398 -9.844 1 98.81 134 TRP B N 1
ATOM 2358 C CA . TRP B 1 134 ? -10.086 -5.41 -9.07 1 98.81 134 TRP B CA 1
ATOM 2359 C C . TRP B 1 134 ? -9.945 -4.02 -9.68 1 98.81 134 TRP B C 1
ATOM 2361 O O . TRP B 1 134 ? -10.672 -3.094 -9.312 1 98.81 134 TRP B O 1
ATOM 2371 N N . ASN B 1 135 ? -8.938 -3.814 -10.594 1 98.81 135 ASN B N 1
ATOM 2372 C CA . ASN B 1 135 ? -8.703 -2.479 -11.133 1 98.81 135 ASN B CA 1
ATOM 2373 C C . ASN B 1 135 ? -9.945 -1.922 -11.812 1 98.81 135 ASN B C 1
ATOM 2375 O O . ASN B 1 135 ? -10.539 -2.58 -12.672 1 98.81 135 ASN B O 1
ATOM 2379 N N . GLY B 1 136 ? -10.359 -0.754 -11.383 1 98.62 136 GLY B N 1
ATOM 2380 C CA . GLY B 1 136 ? -11.5 -0.073 -11.969 1 98.62 136 GLY B CA 1
ATOM 2381 C C . GLY B 1 136 ? -12.82 -0.431 -11.305 1 98.62 136 GLY B C 1
ATOM 2382 O O . GLY B 1 136 ? -13.859 0.151 -11.617 1 98.62 136 GLY B O 1
ATOM 2383 N N . SER B 1 137 ? -12.812 -1.348 -10.383 1 98.62 137 SER B N 1
ATOM 2384 C CA . SER B 1 137 ? -14.047 -1.802 -9.742 1 98.62 137 SER B CA 1
ATOM 2385 C C . SER B 1 137 ? -14.469 -0.858 -8.625 1 98.62 137 SER B C 1
ATOM 2387 O O . SER B 1 137 ? -13.648 -0.106 -8.094 1 98.62 137 SER B O 1
ATOM 2389 N N . ASP B 1 138 ? -15.711 -0.815 -8.406 1 98.75 138 ASP B N 1
ATOM 2390 C CA . ASP B 1 138 ? -16.297 -0.238 -7.207 1 98.75 138 ASP B CA 1
ATOM 2391 C C . ASP B 1 138 ? -16.703 -1.326 -6.211 1 98.75 138 ASP B C 1
ATOM 2393 O O . ASP B 1 138 ? -17.328 -2.322 -6.59 1 98.75 138 ASP B O 1
ATOM 2397 N N . GLN B 1 139 ? -16.281 -1.149 -4.996 1 98.75 139 GLN B N 1
ATOM 2398 C CA . GLN B 1 139 ? -16.531 -2.139 -3.953 1 98.75 139 GLN B CA 1
ATOM 2399 C C . GLN B 1 139 ? -17.016 -1.477 -2.67 1 98.75 139 GLN B C 1
ATOM 2401 O O . GLN B 1 139 ? -16.75 -0.296 -2.434 1 98.75 139 GLN B O 1
ATOM 2406 N N . LYS B 1 140 ? -17.766 -2.266 -1.928 1 98.81 140 LYS B N 1
ATOM 2407 C CA . LYS B 1 140 ? -18.328 -1.74 -0.688 1 98.81 140 LYS B CA 1
ATOM 2408 C C . LYS B 1 140 ? -17.75 -2.449 0.528 1 98.81 140 LYS B C 1
ATOM 2410 O O . LYS B 1 140 ? -17.562 -3.67 0.517 1 98.81 140 LYS B O 1
ATOM 2415 N N . ARG B 1 141 ? -17.422 -1.742 1.558 1 98.88 141 ARG B N 1
ATOM 2416 C CA . ARG B 1 141 ? -17.125 -2.25 2.893 1 98.88 141 ARG B CA 1
ATOM 2417 C C . ARG B 1 141 ? -18.031 -1.622 3.938 1 98.88 141 ARG B C 1
ATOM 2419 O O . ARG B 1 141 ? -18.328 -0.427 3.877 1 98.88 141 ARG B O 1
ATOM 2426 N N . PHE B 1 142 ? -18.438 -2.428 4.852 1 98.88 142 PHE B N 1
ATOM 2427 C CA . PHE B 1 142 ? -19.109 -1.89 6.031 1 98.88 142 PHE B CA 1
ATOM 2428 C C . PHE B 1 142 ? -18.094 -1.539 7.113 1 98.88 142 PHE B C 1
ATOM 2430 O O . PHE B 1 142 ? -17.078 -2.217 7.258 1 98.88 142 PHE B O 1
ATOM 2437 N N . VAL B 1 143 ? -18.422 -0.441 7.844 1 98.88 143 VAL B N 1
ATOM 2438 C CA . VAL B 1 143 ? -17.453 0.146 8.75 1 98.88 143 VAL B CA 1
ATOM 2439 C C . VAL B 1 143 ? -17.969 0.106 10.18 1 98.88 143 VAL B C 1
ATOM 2441 O O . VAL B 1 143 ? -19.094 0.562 10.453 1 98.88 143 VAL B O 1
ATOM 2444 N N . THR B 1 144 ? -17.203 -0.459 11.047 1 98.56 144 THR B N 1
ATOM 2445 C CA . THR B 1 144 ? -17.422 -0.347 12.484 1 98.56 144 THR B CA 1
ATOM 2446 C C . THR B 1 144 ? -16.188 0.21 13.18 1 98.56 144 THR B C 1
ATOM 2448 O O . THR B 1 144 ? -15.086 -0.319 13.023 1 98.56 144 THR B O 1
ATOM 2451 N N . ILE B 1 145 ? -16.406 1.325 13.883 1 97.94 145 ILE B N 1
ATOM 2452 C CA . ILE B 1 145 ? -15.312 1.913 14.656 1 97.94 145 ILE B CA 1
ATOM 2453 C C . ILE B 1 145 ? -15.719 1.997 16.125 1 97.94 145 ILE B C 1
ATOM 2455 O O . ILE B 1 145 ? -16.734 2.609 16.469 1 97.94 145 ILE B O 1
ATOM 2459 N N . THR B 1 146 ? -15.008 1.379 16.906 1 94.94 146 THR B N 1
ATOM 2460 C CA . THR B 1 146 ? -15.156 1.46 18.359 1 94.94 146 THR B CA 1
ATOM 2461 C C . THR B 1 146 ? -13.844 1.882 19.016 1 94.94 146 THR B C 1
ATOM 2463 O O . THR B 1 146 ? -12.898 1.09 19.094 1 94.94 146 THR B O 1
ATOM 2466 N N . ARG B 1 147 ? -13.805 3.176 19.406 1 90.69 147 ARG B N 1
ATOM 2467 C CA . ARG B 1 147 ? -12.578 3.725 19.984 1 90.69 147 ARG B CA 1
ATOM 2468 C C . ARG B 1 147 ? -11.422 3.613 19 1 90.69 147 ARG B C 1
ATOM 2470 O O . ARG B 1 147 ? -11.398 4.301 17.969 1 90.69 147 ARG B O 1
ATOM 2477 N N . ASP B 1 148 ? -10.453 2.713 19.312 1 95.94 148 ASP B N 1
ATOM 2478 C CA . ASP B 1 148 ? -9.242 2.652 18.484 1 95.94 148 ASP B CA 1
ATOM 2479 C C . ASP B 1 148 ? -9.227 1.394 17.625 1 95.94 148 ASP B C 1
ATOM 2481 O O . ASP B 1 148 ? -8.172 0.979 17.141 1 95.94 148 ASP B O 1
ATOM 2485 N N . GLN B 1 149 ? -10.414 0.836 17.438 1 98.44 149 GLN B N 1
ATOM 2486 C CA . GLN B 1 149 ? -10.5 -0.351 16.594 1 98.44 149 GLN B CA 1
ATOM 2487 C C . GLN B 1 149 ? -11.414 -0.108 15.391 1 98.44 149 GLN B C 1
ATOM 2489 O O . GLN B 1 149 ? -12.523 0.402 15.547 1 98.44 149 GLN B O 1
ATOM 2494 N N . LEU B 1 150 ? -10.969 -0.434 14.258 1 98.81 150 LEU B N 1
ATOM 2495 C CA . LEU B 1 150 ? -11.703 -0.394 13 1 98.81 150 LEU B CA 1
ATOM 2496 C C . LEU B 1 150 ? -11.938 -1.801 12.461 1 98.81 150 LEU B C 1
ATOM 2498 O O . LEU B 1 150 ? -11.016 -2.617 12.43 1 98.81 150 LEU B O 1
ATOM 2502 N N . THR B 1 151 ? -13.133 -2.146 12.109 1 98.94 151 THR B N 1
ATOM 2503 C CA . THR B 1 151 ? -13.422 -3.348 11.328 1 98.94 151 THR B CA 1
ATOM 2504 C C . THR B 1 151 ? -14.047 -2.986 9.984 1 98.94 151 THR B C 1
ATOM 2506 O O . THR B 1 151 ? -15.055 -2.27 9.938 1 98.94 151 THR B O 1
ATOM 2509 N N . LEU B 1 152 ? -13.438 -3.359 8.93 1 98.94 152 LEU B N 1
ATOM 2510 C CA . LEU B 1 152 ? -14.016 -3.33 7.586 1 98.94 152 LEU B CA 1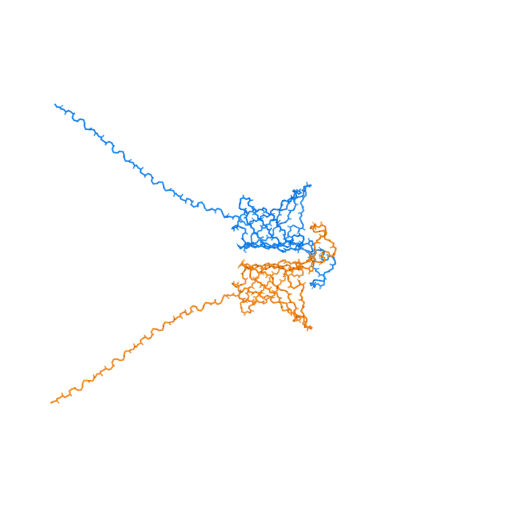
ATOM 2511 C C . LEU B 1 152 ? -14.578 -4.695 7.207 1 98.94 152 LEU B C 1
ATOM 2513 O O . LEU B 1 152 ? -13.859 -5.699 7.234 1 98.94 152 LEU B O 1
ATOM 2517 N N . THR B 1 153 ? -15.812 -4.727 6.859 1 98.94 153 THR B N 1
ATOM 2518 C CA . THR B 1 153 ? -16.484 -5.984 6.555 1 98.94 153 THR B CA 1
ATOM 2519 C C . THR B 1 153 ? -16.906 -6.035 5.086 1 98.94 153 THR B C 1
ATOM 2521 O O . THR B 1 153 ? -17.531 -5.098 4.582 1 98.94 153 THR B O 1
ATOM 2524 N N . ILE B 1 154 ? -16.484 -7.039 4.398 1 98.75 154 ILE B N 1
ATOM 2525 C CA . ILE B 1 154 ? -16.953 -7.367 3.059 1 98.75 154 ILE B CA 1
ATOM 2526 C C . ILE B 1 154 ? -18.062 -8.414 3.139 1 98.75 154 ILE B C 1
ATOM 2528 O O . ILE B 1 154 ? -17.938 -9.414 3.855 1 98.75 154 ILE B O 1
ATOM 2532 N N . ARG B 1 155 ? -19.141 -8.195 2.395 1 98.12 155 ARG B N 1
ATOM 2533 C CA . ARG B 1 155 ? -20.266 -9.117 2.359 1 98.12 155 ARG B CA 1
ATOM 2534 C C . ARG B 1 155 ? -20.531 -9.602 0.938 1 98.12 155 ARG B C 1
ATOM 2536 O O . ARG B 1 155 ? -21.375 -9.039 0.234 1 98.12 155 ARG B O 1
ATOM 2543 N N . PRO B 1 156 ? -19.812 -10.648 0.565 1 96.5 156 PRO B N 1
ATOM 2544 C CA . PRO B 1 156 ? -20.062 -11.188 -0.774 1 96.5 156 PRO B CA 1
ATOM 2545 C C . PRO B 1 156 ? -21.391 -11.922 -0.88 1 96.5 156 PRO B C 1
ATOM 2547 O O . PRO B 1 156 ? -21.984 -12.289 0.14 1 96.5 156 PRO B O 1
ATOM 2550 N N . PRO B 1 157 ? -21.781 -12.109 -2.168 1 95.06 157 PRO B N 1
ATOM 2551 C CA . PRO B 1 157 ? -23.047 -12.836 -2.379 1 95.06 157 PRO B CA 1
ATOM 2552 C C . PRO B 1 157 ? -23.031 -14.234 -1.77 1 95.06 157 PRO B C 1
ATOM 2554 O O . PRO B 1 157 ? -24.078 -14.758 -1.396 1 95.06 157 PRO B O 1
ATOM 2557 N N . SER B 1 158 ? -21.922 -14.875 -1.661 1 94.25 158 SER B N 1
ATOM 2558 C CA . SER B 1 158 ? -21.781 -16.219 -1.109 1 94.25 158 SER B CA 1
ATOM 2559 C C . SER B 1 158 ? -22.203 -16.25 0.358 1 94.25 158 SER B C 1
ATOM 2561 O O . SER B 1 158 ? -22.453 -17.328 0.907 1 94.25 158 SER B O 1
ATOM 2563 N N . GLY B 1 159 ? -22.172 -15.141 0.992 1 96.44 159 GLY B N 1
ATOM 2564 C CA . GLY B 1 159 ? -22.453 -15.07 2.416 1 96.44 159 GLY B CA 1
ATOM 2565 C C . GLY B 1 159 ? -21.219 -15.281 3.281 1 96.44 159 GLY B C 1
ATOM 2566 O O . GLY B 1 159 ? -21.297 -15.18 4.508 1 96.44 159 GLY B O 1
ATOM 2567 N N . GLU B 1 160 ? -20.141 -15.602 2.68 1 97.88 160 GLU B N 1
ATOM 2568 C CA . GLU B 1 160 ? -18.891 -15.781 3.422 1 97.88 160 GLU B CA 1
ATOM 2569 C C . GLU B 1 160 ? -18.203 -14.445 3.672 1 97.88 160 GLU B C 1
ATOM 2571 O O . GLU B 1 160 ? -17.281 -14.078 2.947 1 97.88 160 GLU B O 1
ATOM 2576 N N . ASN B 1 161 ? -18.609 -13.836 4.723 1 98.38 161 ASN B N 1
ATOM 2577 C CA . ASN B 1 161 ? -18.141 -12.492 5.047 1 98.38 161 ASN B CA 1
ATOM 2578 C C . ASN B 1 161 ? -16.641 -12.484 5.383 1 98.38 161 ASN B C 1
ATOM 2580 O O . ASN B 1 161 ? -16.125 -13.445 5.953 1 98.38 161 ASN B O 1
ATOM 2584 N N . VAL B 1 162 ? -16.031 -11.422 5.027 1 98.75 162 VAL B N 1
ATOM 2585 C CA . VAL B 1 162 ? -14.641 -11.18 5.41 1 98.75 162 VAL B CA 1
ATOM 2586 C C . VAL B 1 162 ? -14.578 -9.992 6.375 1 98.75 162 VAL B C 1
ATOM 2588 O O . VAL B 1 162 ? -15.102 -8.922 6.082 1 98.75 162 VAL B O 1
ATOM 2591 N N . ASP B 1 163 ? -13.992 -10.195 7.504 1 98.88 163 ASP B N 1
ATOM 2592 C CA . ASP B 1 163 ? -13.711 -9.133 8.461 1 98.88 163 ASP B CA 1
ATOM 2593 C C . ASP B 1 163 ? -12.219 -8.836 8.539 1 98.88 163 ASP B C 1
ATOM 2595 O O . ASP B 1 163 ? -11.422 -9.719 8.852 1 98.88 163 ASP B O 1
ATOM 2599 N N . VAL B 1 164 ? -11.906 -7.621 8.211 1 98.94 164 VAL B N 1
ATOM 2600 C CA . VAL B 1 164 ? -10.555 -7.145 8.453 1 98.94 164 VAL B CA 1
ATOM 2601 C C . VAL B 1 164 ? -10.555 -6.137 9.602 1 98.94 164 VAL B C 1
ATOM 2603 O O . VAL B 1 164 ? -11.211 -5.098 9.523 1 98.94 164 VAL B O 1
ATOM 2606 N N . THR B 1 165 ? -9.844 -6.469 10.648 1 98.88 165 THR B N 1
ATOM 2607 C CA . THR B 1 165 ? -9.805 -5.633 11.836 1 98.88 165 THR B CA 1
ATOM 2608 C C . THR B 1 165 ? -8.469 -4.91 11.961 1 98.88 165 THR B C 1
ATOM 2610 O O . THR B 1 165 ? -7.418 -5.484 11.656 1 98.88 165 THR B O 1
ATOM 2613 N N . TRP B 1 166 ? -8.555 -3.684 12.43 1 98.94 166 TRP B N 1
ATOM 2614 C CA . TRP B 1 166 ? -7.398 -2.805 12.531 1 98.94 166 TRP B CA 1
ATOM 2615 C C . TRP B 1 166 ? -7.363 -2.105 13.883 1 98.94 166 TRP B C 1
ATOM 2617 O O . TRP B 1 166 ? -8.398 -1.94 14.531 1 98.94 166 TRP B O 1
ATOM 2627 N N . LYS B 1 167 ? -6.191 -1.691 14.227 1 98.75 167 LYS B N 1
ATOM 2628 C CA . LYS B 1 167 ? -5.98 -0.812 15.375 1 98.75 167 LYS B CA 1
ATOM 2629 C C . LYS B 1 167 ? -5.426 0.54 14.938 1 98.75 167 LYS B C 1
ATOM 2631 O O . LYS B 1 167 ? -4.543 0.604 14.078 1 98.75 167 LYS B O 1
ATOM 2636 N N . ARG B 1 168 ? -5.984 1.586 15.484 1 98.31 168 ARG B N 1
ATOM 2637 C CA . ARG B 1 168 ? -5.48 2.92 15.172 1 98.31 168 ARG B CA 1
ATOM 2638 C C . ARG B 1 168 ? -4 3.041 15.508 1 98.31 168 ARG B C 1
ATOM 2640 O O . ARG B 1 168 ? -3.562 2.611 16.578 1 98.31 168 ARG B O 1
ATOM 2647 N N . ALA B 1 169 ? -3.279 3.625 14.531 1 96.75 169 ALA B N 1
ATOM 2648 C CA . ALA B 1 169 ? -1.854 3.811 14.789 1 96.75 169 ALA B CA 1
ATOM 2649 C C . ALA B 1 169 ? -1.62 4.91 15.82 1 96.75 169 ALA B C 1
ATOM 2651 O O . ALA B 1 169 ? -2.314 5.93 15.82 1 96.75 169 ALA B O 1
ATOM 2652 N N . LYS B 1 170 ? -0.932 4.773 16.828 1 79.81 170 LYS B N 1
ATOM 2653 C CA . LYS B 1 170 ? -0.616 5.75 17.875 1 79.81 170 LYS B CA 1
ATOM 2654 C C . LYS B 1 170 ? 0.368 6.797 17.359 1 79.81 170 LYS B C 1
ATOM 2656 O O . LYS B 1 170 ? 1.175 6.516 16.469 1 79.81 170 LYS B O 1
#